Protein AF-A0A3P8GWG7-F1 (afdb_monomer)

Organism: NCBI:txid27848

InterPro domains:
  IPR002369 Integrin beta subunit, VWA domain [PF00362] (19-126)
  IPR002369 Integrin beta subunit, VWA domain [SM00187] (1-215)
  IPR015812 Integrin beta subunit [PR01186] (21-39)
  IPR015812 Integrin beta subunit [PR01186] (61-80)
  IPR015812 Integrin beta subunit [PR01186] (97-116)
  IPR015812 Integrin beta subunit [PTHR10082] (1-126)
  IPR036465 von Willebrand factor A-like domain superfamily [G3DSA:3.40.50.410] (18-123)
  IPR036465 von Willebrand factor A-like domain superfamily [G3DSA:3.40.50.410] (124-193)
  IPR036465 von Willebrand factor A-like domain superfamily [SSF53300] (19-183)

Structure (mmCIF, N/CA/C/O backbone):
data_AF-A0A3P8GWG7-F1
#
_entry.id   AF-A0A3P8GWG7-F1
#
loop_
_atom_site.group_PDB
_atom_site.id
_atom_site.type_symbol
_atom_site.label_atom_id
_atom_site.label_alt_id
_atom_site.label_comp_id
_atom_site.label_asym_id
_atom_site.label_entity_id
_atom_site.label_seq_id
_atom_site.pdbx_PDB_ins_code
_atom_site.Cartn_x
_atom_site.Cartn_y
_atom_site.Cartn_z
_atom_site.occupancy
_atom_site.B_iso_or_equiv
_atom_site.auth_seq_id
_atom_site.auth_comp_id
_atom_site.auth_asym_id
_atom_site.auth_atom_id
_atom_site.pdbx_PDB_model_num
ATOM 1 N N . MET A 1 1 ? -33.646 -13.981 16.644 1.00 64.62 1 MET A N 1
ATOM 2 C CA . MET A 1 1 ? -34.534 -12.896 17.124 1.00 64.62 1 MET A CA 1
ATOM 3 C C . MET A 1 1 ? -35.956 -13.198 16.682 1.00 64.62 1 MET A C 1
ATOM 5 O O . MET A 1 1 ? -36.117 -13.726 15.592 1.00 64.62 1 MET A O 1
ATOM 9 N N . LYS A 1 2 ? -36.968 -12.919 17.509 1.00 77.31 2 LYS A N 1
ATOM 10 C CA . LYS A 1 2 ? -38.378 -12.970 17.092 1.00 77.31 2 LYS A CA 1
ATOM 11 C C . LYS A 1 2 ? -38.858 -11.529 16.972 1.00 77.31 2 LYS A C 1
ATOM 13 O O . LYS A 1 2 ? -38.864 -10.827 17.977 1.00 77.31 2 LYS A O 1
ATOM 18 N N . ILE A 1 3 ? -39.190 -11.103 15.759 1.00 81.75 3 ILE A N 1
ATOM 19 C CA . ILE A 1 3 ? -39.658 -9.745 15.463 1.00 81.75 3 ILE A CA 1
ATOM 20 C C . ILE A 1 3 ? -41.147 -9.851 15.160 1.00 81.75 3 ILE A C 1
ATOM 22 O O . ILE A 1 3 ? -41.566 -10.725 14.399 1.00 81.75 3 ILE A O 1
ATOM 26 N N . ARG A 1 4 ? -41.955 -9.015 15.810 1.00 87.75 4 ARG A N 1
ATOM 27 C CA . ARG A 1 4 ? -43.385 -8.937 15.522 1.00 87.75 4 ARG A CA 1
ATOM 28 C C . ARG A 1 4 ? -43.584 -8.009 14.317 1.00 87.75 4 ARG A C 1
ATOM 30 O O . ARG A 1 4 ? -42.953 -6.956 14.291 1.00 87.75 4 ARG A O 1
ATOM 37 N N . PRO A 1 5 ? -44.420 -8.373 13.325 1.00 88.50 5 PRO A N 1
ATOM 38 C CA . PRO A 1 5 ? -44.649 -7.517 12.165 1.00 88.50 5 PRO A CA 1
ATOM 39 C C . PRO A 1 5 ? -45.050 -6.096 12.579 1.00 88.50 5 PRO A C 1
ATOM 41 O O . PRO A 1 5 ? -45.923 -5.942 13.433 1.00 88.50 5 PRO A O 1
ATOM 44 N N . ASN A 1 6 ? -44.417 -5.096 11.960 1.00 85.81 6 ASN A N 1
ATOM 45 C CA . ASN A 1 6 ? -44.576 -3.654 12.210 1.00 85.81 6 ASN A CA 1
ATOM 46 C C . ASN A 1 6 ? -44.126 -3.130 13.588 1.00 85.81 6 ASN A C 1
ATOM 48 O O . ASN A 1 6 ? -44.200 -1.924 13.808 1.00 85.81 6 ASN A O 1
ATOM 52 N N . ASP A 1 7 ? -43.632 -3.981 14.493 1.00 88.25 7 ASP A N 1
ATOM 53 C CA . ASP A 1 7 ? -43.045 -3.529 15.759 1.00 88.25 7 ASP A CA 1
ATOM 54 C C . ASP A 1 7 ? -41.515 -3.386 15.590 1.00 88.25 7 ASP A C 1
ATOM 56 O O . ASP A 1 7 ? -40.839 -4.384 15.308 1.00 88.25 7 ASP A O 1
ATOM 60 N N . PRO A 1 8 ? -40.937 -2.178 15.763 1.00 86.50 8 PRO A N 1
ATOM 61 C CA . PRO A 1 8 ? -39.503 -1.973 15.598 1.00 86.50 8 PRO A CA 1
ATOM 62 C C . PRO A 1 8 ? -38.719 -2.637 16.735 1.00 86.50 8 PRO A C 1
ATOM 64 O O . PRO A 1 8 ? -39.065 -2.520 17.912 1.00 86.50 8 PRO A O 1
ATOM 67 N N . LEU A 1 9 ? -37.617 -3.302 16.385 1.00 86.06 9 LEU A N 1
ATOM 68 C CA . LEU A 1 9 ? -36.678 -3.873 17.346 1.00 86.06 9 LEU A CA 1
ATOM 69 C C . LEU A 1 9 ? -35.410 -3.023 17.399 1.00 86.06 9 LEU A C 1
ATOM 71 O O . LEU A 1 9 ? -34.643 -2.985 16.442 1.00 86.06 9 LEU A O 1
ATOM 75 N N . VAL A 1 10 ? -35.179 -2.368 18.536 1.00 86.50 10 VAL A N 1
ATOM 76 C CA . VAL A 1 10 ? -33.991 -1.535 18.751 1.00 86.50 10 VAL A CA 1
ATOM 77 C C . VAL A 1 10 ? -32.871 -2.379 19.348 1.00 86.50 10 VAL A C 1
ATOM 79 O O . VAL A 1 10 ? -33.045 -3.014 20.390 1.00 86.50 10 VAL A O 1
ATOM 82 N N . VAL A 1 11 ? -31.711 -2.370 18.692 1.00 85.25 11 VAL A N 1
ATOM 83 C CA . VAL A 1 11 ? -30.488 -3.025 19.164 1.00 85.25 11 VAL A CA 1
ATOM 84 C C . VAL A 1 11 ? -29.408 -1.968 19.324 1.00 85.25 11 VAL A C 1
ATOM 86 O O . VAL A 1 11 ? -29.073 -1.270 18.371 1.00 85.25 11 VAL A O 1
ATOM 89 N N . ASN A 1 12 ? -28.858 -1.859 20.532 1.00 86.19 12 ASN A N 1
ATOM 90 C CA . ASN A 1 12 ? -27.798 -0.904 20.828 1.00 86.19 12 ASN A CA 1
ATOM 91 C C . ASN A 1 12 ? -26.436 -1.576 20.656 1.00 86.19 12 ASN A C 1
ATOM 93 O O . ASN A 1 12 ? -26.159 -2.592 21.295 1.00 86.19 12 ASN A O 1
ATOM 97 N N . PHE A 1 13 ? -25.587 -0.978 19.827 1.00 81.62 13 PHE A N 1
ATOM 98 C CA . PHE A 1 13 ? -24.198 -1.383 19.644 1.00 81.62 13 PHE A CA 1
ATOM 99 C C . PHE A 1 13 ? -23.283 -0.327 20.254 1.00 81.62 13 PHE A C 1
ATOM 101 O O . PHE A 1 13 ? -23.479 0.868 20.039 1.00 81.62 13 PHE A O 1
ATOM 108 N N . THR A 1 14 ? -22.268 -0.772 20.989 1.00 83.31 14 THR A N 1
ATOM 109 C CA . THR A 1 14 ? -21.225 0.105 21.521 1.00 83.31 14 THR A CA 1
ATOM 110 C C . THR A 1 14 ? -19.905 -0.286 20.883 1.00 83.31 14 THR A C 1
ATOM 112 O O . THR A 1 14 ? -19.479 -1.434 20.999 1.00 83.31 14 THR A O 1
ATOM 115 N N . PHE A 1 15 ? -19.260 0.669 20.220 1.00 78.38 15 PHE A N 1
ATOM 116 C CA . PHE A 1 15 ? -17.925 0.503 19.662 1.00 78.38 15 PHE A CA 1
ATOM 117 C C . PHE A 1 15 ? -16.911 1.265 20.514 1.00 78.38 15 PHE A C 1
ATOM 119 O O . PHE A 1 15 ? -17.140 2.416 20.884 1.00 78.38 15 PHE A O 1
ATOM 126 N N . GLN A 1 16 ? -15.782 0.626 20.807 1.00 77.88 16 GLN A N 1
ATOM 127 C CA . GLN A 1 16 ? -14.657 1.252 21.486 1.00 77.88 16 GLN A CA 1
ATOM 128 C C . GLN A 1 16 ? -13.375 0.893 20.741 1.00 77.88 16 GLN A C 1
ATOM 130 O O . GLN A 1 16 ? -13.015 -0.279 20.647 1.00 77.88 16 GLN A O 1
ATOM 135 N N . SER A 1 17 ? -12.685 1.912 20.228 1.00 73.12 17 SER A N 1
ATOM 136 C CA . SER A 1 17 ? -11.378 1.728 19.598 1.00 73.12 17 SER A CA 1
ATOM 137 C C . SER A 1 17 ? -10.311 1.388 20.644 1.00 73.12 17 SER A C 1
ATOM 139 O O . SER A 1 17 ? -10.346 1.882 21.776 1.00 73.12 17 SER A O 1
ATOM 141 N N . ILE A 1 18 ? -9.359 0.540 20.256 1.00 74.50 18 ILE A N 1
ATOM 142 C CA . ILE A 1 18 ? -8.206 0.136 21.066 1.00 74.50 18 ILE A CA 1
ATOM 143 C C . ILE A 1 18 ? -6.958 0.773 20.455 1.00 74.50 18 ILE A C 1
ATOM 145 O O . ILE A 1 18 ? -6.766 0.745 19.244 1.00 74.50 18 ILE A O 1
ATOM 149 N N . SER A 1 19 ? -6.087 1.325 21.297 1.00 72.44 19 SER A N 1
ATOM 150 C CA . SER A 1 19 ? -4.947 2.133 20.853 1.00 72.44 19 SER A CA 1
ATOM 151 C C . SER A 1 19 ? -3.742 1.347 20.311 1.00 72.44 19 SER A C 1
ATOM 153 O O . SER A 1 19 ? -2.888 1.957 19.686 1.00 72.44 19 SER A O 1
ATOM 155 N N . ASP A 1 20 ? -3.623 0.039 20.572 1.00 82.12 20 ASP A N 1
ATOM 156 C CA . ASP A 1 20 ? -2.435 -0.784 20.245 1.00 82.12 20 ASP A CA 1
ATOM 157 C C . ASP A 1 20 ? -2.846 -2.056 19.484 1.00 82.12 20 ASP A C 1
ATOM 159 O O . ASP A 1 20 ? -2.761 -3.173 19.996 1.00 82.12 20 ASP A O 1
ATOM 163 N N . TYR A 1 21 ? -3.382 -1.874 18.275 1.00 83.25 21 TYR A N 1
ATOM 164 C CA . TYR A 1 21 ? -3.753 -2.981 17.392 1.00 83.25 21 TYR A CA 1
ATOM 165 C C . TYR A 1 21 ? -2.528 -3.454 16.589 1.00 83.25 21 TYR A C 1
ATOM 167 O O . TYR A 1 21 ? -1.755 -2.607 16.134 1.00 83.25 21 TYR A O 1
ATOM 175 N N . PRO A 1 22 ? -2.300 -4.769 16.400 1.00 89.62 22 PRO A N 1
ATOM 176 C CA . PRO A 1 22 ? -1.222 -5.250 15.537 1.00 89.62 22 PRO A CA 1
ATOM 177 C C . PRO A 1 22 ? -1.450 -4.806 14.089 1.00 89.62 22 PRO A C 1
ATOM 179 O O . PRO A 1 22 ? -2.576 -4.862 13.598 1.00 89.62 22 PRO A O 1
ATOM 182 N N . VAL A 1 23 ? -0.388 -4.380 13.408 1.00 90.25 23 VAL A N 1
ATOM 183 C CA . VAL A 1 23 ? -0.464 -3.897 12.025 1.00 90.25 23 VAL A CA 1
ATOM 184 C C . VAL A 1 23 ? 0.396 -4.763 11.118 1.00 90.25 23 VAL A C 1
ATOM 186 O O . VAL A 1 23 ? 1.607 -4.880 11.312 1.00 90.25 23 VAL A O 1
ATOM 189 N N . ASP A 1 24 ? -0.240 -5.292 10.079 1.00 92.00 24 ASP A N 1
ATOM 190 C CA . ASP A 1 24 ? 0.415 -5.971 8.971 1.00 92.00 24 ASP A CA 1
ATOM 191 C C . ASP A 1 24 ? 0.416 -5.020 7.765 1.00 92.00 24 ASP A C 1
ATOM 193 O O . ASP A 1 24 ? -0.632 -4.718 7.194 1.00 92.00 24 ASP A O 1
ATOM 197 N N . LEU A 1 25 ? 1.589 -4.510 7.382 1.00 92.25 25 LEU A N 1
ATOM 198 C CA . LEU A 1 25 ? 1.756 -3.635 6.221 1.00 92.25 25 LEU A CA 1
ATOM 199 C C . LEU A 1 25 ? 2.253 -4.434 5.020 1.00 92.25 25 LEU A C 1
ATOM 201 O O . LEU A 1 25 ? 3.395 -4.889 4.990 1.00 92.25 25 LEU A O 1
ATOM 205 N N . TYR A 1 26 ? 1.423 -4.562 3.990 1.00 92.69 26 TYR A N 1
ATOM 206 C CA . TYR A 1 26 ? 1.823 -5.195 2.738 1.00 92.69 26 TYR A CA 1
ATOM 207 C C . TYR A 1 26 ? 2.036 -4.145 1.644 1.00 92.69 26 TYR A C 1
ATOM 209 O O . TYR A 1 26 ? 1.085 -3.522 1.176 1.00 92.69 26 TYR A O 1
ATOM 217 N N . PHE A 1 27 ? 3.284 -3.956 1.223 1.00 91.62 27 PHE A N 1
ATOM 218 C CA . PHE A 1 27 ? 3.642 -3.047 0.138 1.00 91.62 27 PHE A CA 1
ATOM 219 C C . PHE A 1 27 ? 3.392 -3.733 -1.199 1.00 91.62 27 PHE A C 1
ATOM 221 O O . PHE A 1 27 ? 4.019 -4.745 -1.504 1.00 91.62 27 PHE A O 1
ATOM 228 N N . LEU A 1 28 ? 2.476 -3.185 -1.992 1.00 91.00 28 LEU A N 1
ATOM 229 C CA . LEU A 1 28 ? 2.216 -3.627 -3.355 1.00 91.00 28 LEU A CA 1
ATOM 230 C C . LEU A 1 28 ? 2.626 -2.519 -4.321 1.00 91.00 28 LEU A C 1
ATOM 232 O O . LEU A 1 28 ? 1.925 -1.515 -4.433 1.00 91.00 28 LEU A O 1
ATOM 236 N N . THR A 1 29 ? 3.753 -2.705 -5.001 1.00 88.25 29 THR A N 1
ATOM 237 C CA . THR A 1 29 ? 4.386 -1.637 -5.787 1.00 88.25 29 THR A CA 1
ATOM 238 C C . THR A 1 29 ? 4.422 -1.981 -7.272 1.00 88.25 29 THR A C 1
ATOM 240 O O . THR A 1 29 ? 4.596 -3.141 -7.652 1.00 88.25 29 THR A O 1
ATOM 243 N N . ASP A 1 30 ? 4.268 -0.966 -8.116 1.00 87.25 30 ASP A N 1
ATOM 244 C CA . ASP A 1 30 ? 4.531 -1.083 -9.547 1.00 87.25 30 ASP A CA 1
ATOM 245 C C . ASP A 1 30 ? 6.051 -1.233 -9.774 1.00 87.25 30 ASP A C 1
ATOM 247 O O . ASP A 1 30 ? 6.838 -0.441 -9.261 1.0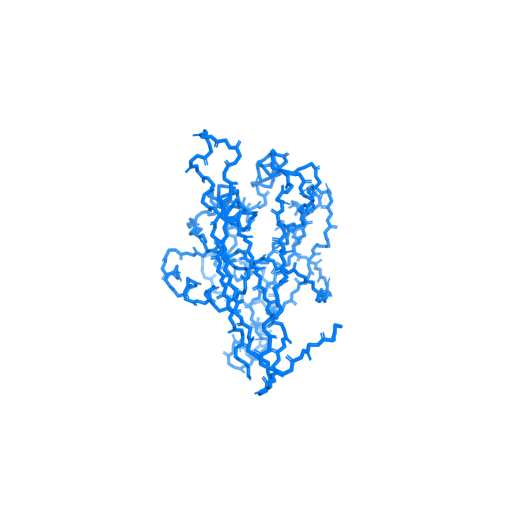0 87.25 30 ASP A O 1
ATOM 251 N N . LEU A 1 31 ? 6.475 -2.273 -10.497 1.00 86.31 31 LEU A N 1
ATOM 252 C CA . LEU A 1 31 ? 7.875 -2.520 -10.879 1.00 86.31 31 LEU A CA 1
ATOM 253 C C . LEU A 1 31 ? 8.169 -2.149 -12.340 1.00 86.31 31 LEU A C 1
ATOM 255 O O . LEU A 1 31 ? 9.116 -2.659 -12.945 1.00 86.31 31 LEU A O 1
ATOM 259 N N . SER A 1 32 ? 7.364 -1.267 -12.926 1.00 83.69 32 SER A N 1
ATOM 260 C CA . SER A 1 32 ? 7.664 -0.632 -14.202 1.00 83.69 32 SER A CA 1
ATOM 261 C C . SER A 1 32 ? 8.960 0.188 -14.135 1.00 83.69 32 SER A C 1
ATOM 263 O O . SER A 1 32 ? 9.439 0.587 -13.072 1.00 83.69 32 SER A O 1
ATOM 265 N N . TYR A 1 33 ? 9.546 0.464 -15.304 1.00 82.44 33 TYR A N 1
ATOM 266 C CA . TYR A 1 33 ? 10.815 1.193 -15.420 1.00 82.44 33 TYR A CA 1
ATOM 267 C C . TYR A 1 33 ? 10.819 2.531 -14.653 1.00 82.44 33 TYR A C 1
ATOM 269 O O . TYR A 1 33 ? 11.832 2.912 -14.063 1.00 82.44 33 TYR A O 1
ATOM 277 N N . THR A 1 34 ? 9.685 3.237 -14.638 1.00 83.75 34 THR A N 1
ATOM 278 C CA . THR A 1 34 ? 9.551 4.559 -14.012 1.00 83.75 34 THR A CA 1
ATOM 279 C C . THR A 1 34 ? 9.535 4.534 -12.488 1.00 83.75 34 THR A C 1
ATOM 281 O O . THR A 1 34 ? 9.674 5.594 -11.910 1.00 83.75 34 THR A O 1
ATOM 284 N N . MET A 1 35 ? 9.379 3.367 -11.858 1.00 83.19 35 MET A N 1
ATOM 285 C CA . MET A 1 35 ? 9.308 3.211 -10.396 1.00 83.19 35 MET A CA 1
ATOM 286 C C . MET A 1 35 ? 10.641 2.779 -9.765 1.00 83.19 35 MET A C 1
ATOM 288 O O . MET A 1 35 ? 10.710 2.458 -8.577 1.00 83.19 35 MET A O 1
ATOM 292 N N . SER A 1 36 ? 11.704 2.686 -10.568 1.00 81.62 36 SER A N 1
ATOM 293 C CA . SER A 1 36 ? 12.990 2.132 -10.130 1.00 81.62 36 SER A CA 1
ATOM 294 C C . SER A 1 36 ? 13.663 2.945 -9.014 1.00 81.62 36 SER A C 1
ATOM 296 O O . SER A 1 36 ? 14.176 2.367 -8.057 1.00 81.62 36 SER A O 1
ATOM 298 N N . ASP A 1 37 ? 13.631 4.270 -9.111 1.00 83.00 37 ASP A N 1
ATOM 299 C CA . ASP A 1 37 ? 14.152 5.219 -8.123 1.00 83.00 37 ASP A CA 1
ATOM 300 C C . ASP A 1 37 ? 13.268 5.317 -6.872 1.00 83.00 37 ASP A C 1
ATOM 302 O O . ASP A 1 37 ? 13.773 5.401 -5.746 1.00 83.00 37 ASP A O 1
ATOM 306 N N . ASP A 1 38 ? 11.950 5.230 -7.043 1.00 84.62 38 ASP A N 1
ATOM 307 C CA . ASP A 1 38 ? 11.004 5.141 -5.931 1.00 84.62 38 ASP A CA 1
ATOM 308 C C . ASP A 1 38 ? 11.249 3.889 -5.076 1.00 84.62 38 ASP A C 1
ATOM 310 O O . ASP A 1 38 ? 11.292 3.973 -3.845 1.00 84.62 38 ASP A O 1
ATOM 314 N N . LEU A 1 39 ? 11.474 2.726 -5.702 1.00 84.12 39 LEU A N 1
ATOM 315 C CA . LEU A 1 39 ? 11.748 1.480 -4.978 1.00 84.12 39 LEU A CA 1
ATOM 316 C C . LEU A 1 39 ? 13.068 1.543 -4.200 1.00 84.12 39 LEU A C 1
ATOM 318 O O . LEU A 1 39 ? 13.133 1.086 -3.055 1.00 84.12 39 LEU A O 1
ATOM 322 N N . GLU A 1 40 ? 14.107 2.137 -4.794 1.00 85.31 40 GLU A N 1
ATOM 323 C CA . GLU A 1 40 ? 15.377 2.390 -4.110 1.00 85.31 40 GLU A CA 1
ATOM 324 C C . GLU A 1 40 ? 15.159 3.269 -2.870 1.00 85.31 40 GLU A C 1
ATOM 326 O O . GLU A 1 40 ? 15.671 2.967 -1.785 1.00 85.31 40 GLU A O 1
ATOM 331 N N . THR A 1 41 ? 14.328 4.305 -2.997 1.00 87.25 41 THR A N 1
ATOM 332 C CA . THR A 1 41 ? 13.988 5.189 -1.882 1.00 87.25 41 THR A CA 1
ATOM 333 C C . THR A 1 41 ? 13.218 4.456 -0.783 1.00 87.25 41 THR A C 1
ATOM 335 O O . THR A 1 41 ? 13.596 4.558 0.384 1.00 87.25 41 THR A O 1
ATOM 338 N N . VAL A 1 42 ? 12.205 3.651 -1.121 1.00 86.44 42 VAL A N 1
ATOM 339 C CA . VAL A 1 42 ? 11.447 2.843 -0.143 1.00 86.44 42 VAL A CA 1
ATOM 340 C C . VAL A 1 42 ? 12.357 1.860 0.599 1.00 86.44 42 VAL A C 1
ATOM 342 O O . VAL A 1 42 ? 12.280 1.746 1.825 1.00 86.44 42 VAL A O 1
ATOM 345 N N . SER A 1 43 ? 13.269 1.192 -0.112 1.00 88.44 43 SER A N 1
ATOM 346 C CA . SER A 1 43 ? 14.295 0.347 0.507 1.00 88.44 43 SER A CA 1
ATOM 347 C C . SER A 1 43 ? 15.130 1.154 1.511 1.00 88.44 43 SER A C 1
ATOM 349 O O . SER A 1 43 ? 15.272 0.766 2.672 1.00 88.44 43 SER A O 1
ATOM 351 N N . ASN A 1 44 ? 15.640 2.317 1.106 1.00 89.50 44 ASN A N 1
ATOM 352 C CA . ASN A 1 44 ? 16.500 3.140 1.958 1.00 89.50 44 ASN A CA 1
ATOM 353 C C . ASN A 1 44 ? 15.759 3.717 3.179 1.00 89.50 44 ASN A C 1
ATOM 355 O O . ASN A 1 44 ? 16.347 3.825 4.253 1.00 89.50 44 ASN A O 1
ATOM 359 N N . MET A 1 45 ? 14.463 4.011 3.048 1.00 89.75 45 MET A N 1
ATOM 360 C CA . MET A 1 45 ? 13.609 4.549 4.114 1.00 89.75 45 MET A CA 1
ATOM 361 C C . MET A 1 45 ? 12.980 3.483 5.020 1.00 89.75 45 MET A C 1
ATOM 363 O O . MET A 1 45 ? 12.241 3.826 5.943 1.00 89.75 45 MET A O 1
ATOM 367 N N . THR A 1 46 ? 13.263 2.194 4.804 1.00 91.56 46 THR A N 1
ATOM 368 C CA . THR A 1 46 ? 12.650 1.098 5.580 1.00 91.56 46 THR A CA 1
ATOM 369 C C . THR A 1 46 ? 12.815 1.298 7.091 1.00 91.56 46 THR A C 1
ATOM 371 O O . THR A 1 46 ? 11.862 1.108 7.845 1.00 91.56 46 THR A O 1
ATOM 374 N N . ASN A 1 47 ? 13.989 1.748 7.544 1.00 92.69 47 ASN A N 1
ATOM 375 C CA . ASN A 1 47 ? 14.238 1.997 8.966 1.00 92.69 47 ASN A CA 1
ATOM 376 C C . ASN A 1 47 ? 13.339 3.104 9.532 1.00 92.69 47 ASN A C 1
ATOM 378 O O . ASN A 1 47 ? 12.783 2.941 10.617 1.00 92.69 47 ASN A O 1
ATOM 382 N N . ASP A 1 48 ? 13.150 4.193 8.789 1.00 92.31 48 ASP A N 1
ATOM 383 C CA . ASP A 1 48 ? 12.313 5.315 9.217 1.00 92.31 48 ASP A CA 1
ATOM 384 C C . ASP A 1 48 ? 10.836 4.908 9.269 1.00 92.31 48 ASP A C 1
ATOM 386 O O . ASP A 1 48 ? 10.151 5.199 10.249 1.00 92.31 48 ASP A O 1
ATOM 390 N N . ILE A 1 49 ? 10.367 4.139 8.276 1.00 91.56 49 ILE A N 1
ATOM 391 C CA . ILE A 1 49 ? 9.012 3.563 8.262 1.00 91.56 49 ILE A CA 1
ATOM 392 C C . ILE A 1 49 ? 8.788 2.721 9.521 1.00 91.56 49 ILE A C 1
ATOM 394 O O . ILE A 1 49 ? 7.791 2.901 10.223 1.00 91.56 49 ILE A O 1
ATOM 398 N N . VAL A 1 50 ? 9.725 1.827 9.840 1.00 93.00 50 VAL A N 1
ATOM 399 C CA . VAL A 1 50 ? 9.634 0.950 11.014 1.00 93.00 50 VAL A CA 1
ATOM 400 C C . VAL A 1 50 ? 9.621 1.757 12.308 1.00 93.00 50 VAL A C 1
ATOM 402 O O . VAL A 1 50 ? 8.800 1.481 13.182 1.00 93.00 50 VAL A O 1
ATOM 405 N N . LEU A 1 51 ? 10.496 2.755 12.449 1.00 92.44 51 LEU A N 1
ATOM 406 C CA . LEU A 1 51 ? 10.564 3.598 13.646 1.00 92.44 51 LEU A CA 1
ATOM 407 C C . LEU A 1 51 ? 9.273 4.397 13.849 1.00 92.44 51 LEU A C 1
ATOM 409 O O . LEU A 1 51 ? 8.739 4.430 14.959 1.00 92.44 51 LEU A O 1
ATOM 413 N N . THR A 1 52 ? 8.733 4.996 12.788 1.00 91.25 52 THR A N 1
ATOM 414 C CA . THR A 1 52 ? 7.476 5.746 12.861 1.00 91.25 52 THR A CA 1
ATOM 415 C C . THR A 1 52 ? 6.292 4.835 13.163 1.00 91.25 52 THR A C 1
ATOM 417 O O . THR A 1 52 ? 5.487 5.160 14.034 1.00 91.25 52 THR A O 1
ATOM 420 N N . MET A 1 53 ? 6.193 3.676 12.512 1.00 89.75 53 MET A N 1
ATOM 421 C CA . MET A 1 53 ? 5.075 2.753 12.720 1.00 89.75 53 MET A CA 1
ATOM 422 C C . MET A 1 53 ? 5.141 2.033 14.072 1.00 89.75 53 MET A C 1
ATOM 424 O O . MET A 1 53 ? 4.100 1.748 14.660 1.00 89.75 53 MET A O 1
ATOM 428 N N . ARG A 1 54 ? 6.336 1.809 14.633 1.00 90.19 54 ARG A N 1
ATOM 429 C CA . ARG A 1 54 ? 6.488 1.271 15.997 1.00 90.19 54 ARG A CA 1
ATOM 430 C C . ARG A 1 54 ? 6.022 2.229 17.093 1.00 90.19 54 ARG A C 1
ATOM 432 O O . ARG A 1 54 ? 5.664 1.772 18.175 1.00 90.19 54 ARG A O 1
ATOM 439 N N . ASN A 1 55 ? 5.973 3.535 16.823 1.00 88.12 55 ASN A N 1
ATOM 440 C CA . ASN A 1 55 ? 5.333 4.491 17.732 1.00 88.12 55 ASN A CA 1
ATOM 441 C C . ASN A 1 55 ? 3.800 4.374 17.722 1.00 88.12 55 ASN A C 1
ATOM 443 O O . ASN A 1 55 ? 3.148 4.888 18.628 1.00 88.12 55 ASN A O 1
ATOM 447 N N . VAL A 1 56 ? 3.232 3.716 16.707 1.00 85.19 56 VAL A N 1
ATOM 448 C CA . VAL A 1 56 ? 1.788 3.522 16.539 1.00 85.19 56 VAL A CA 1
ATOM 449 C C . VAL A 1 56 ? 1.345 2.153 17.058 1.00 85.19 56 VAL A C 1
ATOM 451 O O . VAL A 1 56 ? 0.330 2.064 17.739 1.00 85.19 56 VAL A O 1
ATOM 454 N N . THR A 1 57 ? 2.102 1.092 16.768 1.00 88.12 57 THR A N 1
ATOM 455 C CA . THR A 1 57 ? 1.804 -0.274 17.222 1.00 88.12 57 THR A CA 1
ATOM 456 C C . THR A 1 57 ? 3.055 -0.998 17.695 1.00 88.12 57 THR A C 1
ATOM 458 O O . THR A 1 57 ? 4.130 -0.880 17.104 1.00 88.12 57 THR A O 1
ATOM 461 N N . LYS A 1 58 ? 2.924 -1.818 18.741 1.00 89.25 58 LYS A N 1
ATOM 462 C CA . LYS A 1 58 ? 4.038 -2.657 19.206 1.00 89.25 58 LYS A CA 1
ATOM 463 C C . LYS A 1 58 ? 4.315 -3.848 18.293 1.00 89.25 58 LYS A C 1
ATOM 465 O O . LYS A 1 58 ? 5.429 -4.370 18.303 1.00 89.25 58 LYS A O 1
ATOM 470 N N . LYS A 1 59 ? 3.316 -4.3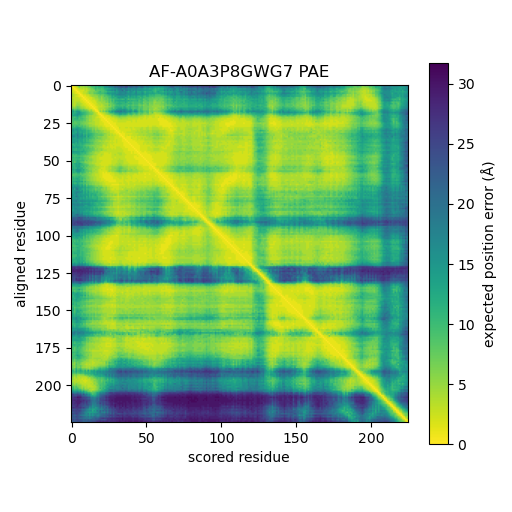04 17.532 1.00 91.88 59 LYS A N 1
ATOM 471 C CA . LYS A 1 59 ? 3.412 -5.495 16.682 1.00 91.88 59 LYS A CA 1
ATOM 472 C C . LYS A 1 59 ? 3.220 -5.096 15.225 1.00 91.88 59 LYS A C 1
ATOM 474 O O . LYS A 1 59 ? 2.094 -4.995 14.749 1.00 91.88 59 LYS A O 1
ATOM 479 N N . LEU A 1 60 ? 4.347 -4.884 14.551 1.00 93.62 60 LEU A N 1
ATOM 480 C CA . LEU A 1 60 ? 4.424 -4.534 13.139 1.00 93.62 60 LEU A CA 1
ATOM 481 C C . LEU A 1 60 ? 5.009 -5.703 12.343 1.00 93.62 60 LEU A C 1
ATOM 483 O O . LEU A 1 60 ? 6.101 -6.169 12.672 1.00 93.62 60 LEU A O 1
ATOM 487 N N . GLN A 1 61 ? 4.319 -6.121 11.286 1.00 94.81 61 GLN A N 1
ATOM 488 C CA . GLN A 1 61 ? 4.866 -6.999 10.252 1.00 94.81 61 GLN A CA 1
ATOM 489 C C . GLN A 1 61 ? 4.832 -6.291 8.902 1.00 94.81 61 GLN A C 1
ATOM 491 O O . GLN A 1 61 ? 3.924 -5.507 8.627 1.00 94.81 61 GLN A O 1
ATOM 496 N N . MET A 1 62 ? 5.821 -6.561 8.055 1.00 93.69 62 MET A N 1
ATOM 497 C CA . MET A 1 62 ? 5.905 -6.008 6.708 1.00 93.69 62 MET A CA 1
ATOM 498 C C . MET A 1 62 ? 6.023 -7.122 5.674 1.00 93.69 62 MET A C 1
ATOM 500 O O . MET A 1 62 ? 6.724 -8.109 5.879 1.00 93.69 62 MET A O 1
ATOM 504 N N . GLY A 1 63 ? 5.327 -6.958 4.556 1.00 91.94 63 GLY A N 1
ATOM 505 C CA . GLY A 1 63 ? 5.382 -7.843 3.399 1.00 91.94 63 GLY A CA 1
ATOM 506 C C . GLY A 1 63 ? 5.493 -7.028 2.120 1.00 91.94 63 GLY A C 1
ATOM 507 O O . GLY A 1 63 ? 5.223 -5.827 2.115 1.00 91.94 63 GLY A O 1
ATOM 508 N N . PHE A 1 64 ? 5.907 -7.672 1.036 1.00 90.62 64 PHE A N 1
ATOM 509 C CA . PHE A 1 64 ? 6.168 -6.996 -0.229 1.00 90.62 64 PHE A CA 1
ATOM 510 C C . PHE A 1 64 ? 5.638 -7.807 -1.408 1.00 90.62 64 PHE A C 1
ATOM 512 O O . PHE A 1 64 ? 5.738 -9.033 -1.450 1.00 90.62 64 PHE A O 1
ATOM 519 N N . GLY A 1 65 ? 5.089 -7.123 -2.395 1.00 89.19 65 GLY A N 1
ATOM 520 C CA . GLY A 1 65 ? 4.659 -7.677 -3.660 1.00 89.19 65 GLY A CA 1
ATOM 521 C C . GLY A 1 65 ? 4.796 -6.645 -4.756 1.00 89.19 65 GLY A C 1
ATOM 522 O O . GLY A 1 65 ? 4.880 -5.445 -4.509 1.00 89.19 65 GLY A O 1
ATOM 523 N N . ALA A 1 66 ? 4.784 -7.141 -5.979 1.00 87.31 66 ALA A N 1
ATOM 524 C CA . ALA A 1 66 ? 4.941 -6.324 -7.157 1.00 87.31 66 ALA A CA 1
ATOM 525 C C . ALA A 1 66 ? 3.903 -6.650 -8.216 1.00 87.31 66 ALA A C 1
ATOM 527 O O . ALA A 1 66 ? 3.403 -7.776 -8.289 1.00 87.31 66 ALA A O 1
ATOM 528 N N . PHE A 1 67 ? 3.664 -5.688 -9.093 1.00 88.06 67 PHE A N 1
ATOM 529 C CA . PHE A 1 67 ? 2.944 -5.873 -10.345 1.00 88.06 67 PHE A CA 1
ATOM 530 C C . PHE A 1 67 ? 3.613 -5.059 -11.457 1.00 88.06 67 PHE A C 1
ATOM 532 O O . PHE A 1 67 ? 4.371 -4.136 -11.173 1.00 88.06 67 PHE A O 1
ATOM 539 N N . VAL A 1 68 ? 3.355 -5.428 -12.711 1.00 86.50 68 VAL A N 1
ATOM 540 C CA . VAL A 1 68 ? 3.694 -4.610 -13.885 1.00 86.50 68 VAL A CA 1
ATOM 541 C C . VAL A 1 68 ? 2.443 -4.496 -14.751 1.00 86.50 68 VAL A C 1
ATOM 543 O O . VAL A 1 68 ? 1.704 -3.526 -14.641 1.00 86.50 68 VAL A O 1
ATOM 546 N N . ASP A 1 69 ? 2.151 -5.523 -15.552 1.00 86.38 69 ASP A N 1
ATOM 547 C CA . ASP A 1 69 ? 0.926 -5.609 -16.351 1.00 86.38 69 ASP A CA 1
ATOM 548 C C . ASP A 1 69 ? 0.685 -7.058 -16.813 1.00 86.38 69 ASP A C 1
ATOM 550 O O . ASP A 1 69 ? 1.522 -7.953 -16.649 1.00 86.38 69 ASP A O 1
ATOM 554 N N . LYS A 1 70 ? -0.478 -7.320 -17.408 1.00 87.88 70 LYS A N 1
ATOM 555 C CA . LYS A 1 70 ? -0.823 -8.618 -17.986 1.00 87.88 70 LYS A CA 1
ATOM 556 C C . LYS A 1 70 ? 0.184 -8.975 -19.091 1.00 87.88 70 LYS A C 1
ATOM 558 O O . LYS A 1 70 ? 0.350 -8.195 -20.026 1.00 87.88 70 LYS A O 1
ATOM 563 N N . PRO A 1 71 ? 0.792 -10.178 -19.078 1.00 86.31 71 PRO A N 1
ATOM 564 C CA . PRO A 1 71 ? 1.772 -10.595 -20.085 1.00 86.31 71 PRO A CA 1
ATOM 565 C C . PRO A 1 71 ? 1.099 -11.051 -21.393 1.00 86.31 71 PRO A C 1
ATOM 567 O O . PRO A 1 71 ? 1.421 -12.097 -21.951 1.00 86.31 71 PRO A O 1
ATOM 570 N N . VAL A 1 72 ? 0.110 -10.293 -21.866 1.00 88.31 72 VAL A N 1
ATOM 571 C CA . VAL A 1 72 ? -0.628 -10.552 -23.103 1.00 88.31 72 VAL A CA 1
ATOM 572 C C . VAL A 1 72 ? -0.769 -9.266 -23.906 1.00 88.31 72 VAL A C 1
ATOM 574 O O . VAL A 1 72 ? -0.840 -8.166 -23.360 1.00 88.31 72 VAL A O 1
ATOM 577 N N . PHE A 1 73 ? -0.843 -9.401 -25.223 1.00 89.06 73 PHE A N 1
ATOM 578 C CA . PHE A 1 73 ? -1.168 -8.280 -26.098 1.00 89.06 73 PHE A CA 1
ATOM 579 C C . PHE A 1 73 ? -2.593 -7.763 -25.792 1.00 89.06 73 PHE A C 1
ATOM 581 O O . PHE A 1 73 ? -3.478 -8.592 -25.560 1.00 89.06 73 PHE A O 1
ATOM 588 N N . PRO A 1 74 ? -2.864 -6.442 -25.793 1.00 92.56 74 PRO A N 1
ATOM 589 C CA . PRO A 1 74 ? -2.005 -5.317 -26.194 1.00 92.56 74 PRO A CA 1
ATOM 590 C C . PRO A 1 74 ? -1.193 -4.661 -25.063 1.00 92.56 74 PRO A C 1
ATOM 592 O O . PRO A 1 74 ? -0.575 -3.628 -25.298 1.00 92.56 74 PRO A O 1
ATOM 595 N N . PHE A 1 75 ? -1.189 -5.228 -23.856 1.00 88.25 75 PHE A N 1
ATOM 596 C CA . PHE A 1 75 ? -0.502 -4.649 -22.693 1.00 88.25 75 PHE A CA 1
ATOM 597 C C . PHE A 1 75 ? 1.024 -4.778 -22.784 1.00 88.25 75 PHE A C 1
ATOM 599 O O . PHE A 1 75 ? 1.760 -3.934 -22.286 1.00 88.25 75 PHE A O 1
ATOM 606 N N . VAL A 1 76 ? 1.507 -5.816 -23.475 1.00 86.88 76 VAL A N 1
ATOM 607 C CA . VAL A 1 76 ? 2.935 -6.053 -23.722 1.00 86.88 76 VAL A CA 1
ATOM 608 C C . VAL A 1 76 ? 3.206 -6.361 -25.190 1.00 86.88 76 VAL A C 1
ATOM 610 O O . VAL A 1 76 ? 2.348 -6.888 -25.905 1.00 86.88 76 VAL A O 1
ATOM 613 N N . VAL A 1 77 ? 4.428 -6.072 -25.639 1.00 87.06 77 VAL A N 1
ATOM 614 C CA . VAL A 1 77 ? 4.886 -6.399 -26.994 1.00 87.06 77 VAL A CA 1
ATOM 615 C C . VAL A 1 77 ? 5.286 -7.883 -27.046 1.00 87.06 77 VAL A C 1
ATOM 617 O O . VAL A 1 77 ? 6.213 -8.283 -26.342 1.00 87.06 77 VAL A O 1
ATOM 620 N N . PRO A 1 78 ? 4.645 -8.729 -27.877 1.00 88.38 78 PRO A N 1
ATOM 621 C CA . PRO A 1 78 ? 4.875 -10.175 -27.880 1.00 88.38 78 PRO A CA 1
ATOM 622 C C . PRO A 1 78 ? 6.118 -10.579 -28.699 1.00 88.38 78 PRO A C 1
ATOM 624 O O . PRO A 1 78 ? 6.092 -11.570 -29.427 1.00 88.38 78 PRO A O 1
ATOM 627 N N . THR A 1 79 ? 7.208 -9.807 -28.634 1.00 90.19 79 THR A N 1
ATOM 628 C CA . THR A 1 79 ? 8.473 -10.149 -29.305 1.00 90.19 79 THR A CA 1
ATOM 629 C C . THR A 1 79 ? 9.422 -10.857 -28.336 1.00 90.19 79 THR A C 1
ATOM 631 O O . THR A 1 79 ? 9.498 -10.472 -27.167 1.00 90.19 79 THR A O 1
ATOM 634 N N . PRO A 1 80 ? 10.199 -11.863 -28.785 1.00 89.81 80 PRO A N 1
ATOM 635 C CA . PRO A 1 80 ? 11.130 -12.575 -27.909 1.00 89.81 80 PRO A CA 1
ATOM 636 C C . PRO A 1 80 ? 12.145 -11.660 -27.214 1.00 89.81 80 PRO A C 1
ATOM 638 O O . PRO A 1 80 ? 12.490 -11.905 -26.064 1.00 89.81 80 PRO A O 1
ATOM 641 N N . GLN A 1 81 ? 12.601 -10.594 -27.883 1.00 88.38 81 GLN A N 1
ATOM 642 C CA . GLN A 1 81 ? 13.539 -9.629 -27.306 1.00 88.38 81 GLN A CA 1
ATOM 643 C C . GLN A 1 81 ? 12.902 -8.838 -26.159 1.00 88.38 81 GLN A C 1
ATOM 645 O O . GLN A 1 81 ? 13.501 -8.717 -25.094 1.00 88.38 81 GLN A O 1
ATOM 650 N N . TYR A 1 82 ? 11.675 -8.345 -26.354 1.00 86.25 82 TYR A N 1
ATOM 651 C CA . TYR A 1 82 ? 10.953 -7.596 -25.327 1.00 86.25 82 TYR A CA 1
ATOM 652 C C . TYR A 1 82 ? 10.585 -8.485 -24.136 1.00 86.25 82 TYR A C 1
ATOM 654 O O . TYR A 1 82 ? 10.733 -8.081 -22.989 1.00 86.25 82 TYR A O 1
ATOM 662 N N . LEU A 1 83 ? 10.167 -9.728 -24.398 1.00 86.25 83 LEU A N 1
ATOM 663 C CA . LEU A 1 83 ? 9.865 -10.695 -23.343 1.00 86.25 83 LEU A CA 1
ATOM 664 C C . LEU A 1 83 ? 11.106 -11.115 -22.545 1.00 86.25 83 LEU A C 1
ATOM 666 O O . LEU A 1 83 ? 10.954 -11.534 -21.406 1.00 86.25 83 LEU A O 1
ATOM 670 N N . GLN A 1 84 ? 12.313 -11.020 -23.111 1.00 88.06 84 GLN A N 1
ATOM 671 C CA . GLN A 1 84 ? 13.558 -11.265 -22.373 1.00 88.06 84 GLN A CA 1
ATOM 672 C C . GLN A 1 84 ? 13.997 -10.064 -21.538 1.00 88.06 84 GLN A C 1
ATOM 674 O O . GLN A 1 84 ? 14.507 -10.252 -20.438 1.00 88.06 84 GLN A O 1
ATOM 679 N N . ASN A 1 85 ? 13.843 -8.850 -22.064 1.00 87.12 85 ASN A N 1
ATOM 680 C CA . ASN A 1 85 ? 14.123 -7.628 -21.327 1.00 87.12 85 ASN A CA 1
ATOM 681 C C . ASN A 1 85 ? 13.240 -6.482 -21.861 1.00 87.12 85 ASN A C 1
ATOM 683 O O . ASN A 1 85 ? 13.546 -5.913 -22.916 1.00 87.12 85 ASN A O 1
ATOM 687 N N . PRO A 1 86 ? 12.170 -6.099 -21.141 1.00 86.44 86 PRO A N 1
ATOM 688 C CA . PRO A 1 86 ? 11.263 -5.043 -21.587 1.00 86.44 86 PRO A CA 1
ATOM 689 C C . PRO A 1 86 ? 11.889 -3.642 -21.518 1.00 86.44 86 PRO A C 1
ATOM 691 O O . PRO A 1 86 ? 11.348 -2.703 -22.094 1.00 86.44 86 PRO A O 1
ATOM 694 N N . CYS A 1 87 ? 13.038 -3.495 -20.852 1.00 85.88 87 CYS A N 1
ATOM 695 C CA . CYS A 1 87 ? 13.747 -2.226 -20.696 1.00 85.88 87 CYS A CA 1
ATOM 696 C C . CYS A 1 87 ? 14.811 -1.978 -21.778 1.00 85.88 87 CYS A C 1
ATOM 698 O O . CYS A 1 87 ? 15.543 -0.990 -21.713 1.00 85.88 87 CYS A O 1
ATOM 700 N N . LEU A 1 88 ? 14.900 -2.839 -22.800 1.00 84.06 88 LEU A N 1
ATOM 701 C CA . LEU A 1 88 ? 15.785 -2.609 -23.944 1.00 84.06 88 LEU A CA 1
ATOM 702 C C . LEU A 1 88 ? 15.410 -1.306 -24.662 1.00 84.06 88 LEU A C 1
ATOM 704 O O . LEU A 1 88 ? 14.279 -1.142 -25.113 1.00 84.06 88 LEU A O 1
ATOM 708 N N . ASN A 1 89 ? 16.384 -0.404 -24.815 1.00 77.62 89 ASN A N 1
ATOM 709 C CA . ASN A 1 89 ? 16.224 0.920 -25.435 1.00 77.62 89 ASN A CA 1
ATOM 710 C C . ASN A 1 89 ? 15.204 1.841 -24.735 1.00 77.62 89 ASN A C 1
ATOM 712 O O . ASN A 1 89 ? 14.708 2.789 -25.347 1.00 77.62 89 ASN A O 1
ATOM 716 N N . VAL A 1 90 ? 14.886 1.581 -23.463 1.00 77.12 90 VAL A N 1
ATOM 717 C CA . VAL A 1 90 ? 14.029 2.449 -22.649 1.00 77.12 90 VAL A CA 1
ATOM 718 C C . VAL A 1 90 ? 14.914 3.359 -21.798 1.00 77.12 90 VAL A C 1
ATOM 720 O O . VAL A 1 90 ? 15.660 2.895 -20.941 1.00 77.12 90 VAL A O 1
ATOM 723 N N . GLY A 1 91 ? 14.830 4.671 -22.030 1.00 73.81 91 GLY A N 1
ATOM 724 C CA . GLY A 1 91 ? 15.606 5.668 -21.287 1.00 73.81 91 GLY A CA 1
ATOM 725 C C . GLY A 1 91 ? 17.084 5.747 -21.694 1.00 73.81 91 GLY A C 1
ATOM 726 O O . GLY A 1 91 ? 17.450 5.463 -22.831 1.00 73.81 91 GLY A O 1
ATOM 727 N N . THR A 1 92 ? 17.931 6.213 -20.771 1.00 70.12 92 THR A N 1
ATOM 728 C CA . THR A 1 92 ? 19.369 6.473 -21.004 1.00 70.12 92 THR A CA 1
ATOM 729 C C . THR A 1 92 ? 20.299 5.457 -20.341 1.00 70.12 92 THR A C 1
ATOM 731 O O . THR A 1 92 ? 21.509 5.515 -20.556 1.00 70.12 92 THR A O 1
ATOM 734 N N . LYS A 1 93 ? 19.761 4.544 -19.523 1.00 70.25 93 LYS A N 1
ATOM 735 C CA . LYS A 1 93 ? 20.526 3.532 -18.787 1.00 70.25 93 LYS A CA 1
ATOM 736 C C . LYS A 1 93 ? 20.266 2.154 -19.384 1.00 70.25 93 LYS A C 1
ATOM 738 O O . LYS A 1 93 ? 19.120 1.791 -19.628 1.00 70.25 93 LYS A O 1
ATOM 743 N N . GLU A 1 94 ? 21.325 1.375 -19.572 1.00 74.56 94 GLU A N 1
ATOM 744 C CA . GLU A 1 94 ? 21.206 -0.031 -19.951 1.00 74.56 94 GLU A CA 1
ATOM 745 C C . GLU A 1 94 ? 20.741 -0.825 -18.720 1.00 74.56 94 GLU A C 1
ATOM 747 O O . GLU A 1 94 ? 21.528 -1.147 -17.830 1.00 74.56 94 GLU A O 1
ATOM 752 N N . LEU A 1 95 ? 19.428 -1.048 -18.621 1.00 78.19 95 LEU A N 1
ATOM 753 C CA . LEU A 1 95 ? 18.802 -1.735 -17.495 1.00 78.19 95 LEU A CA 1
ATOM 754 C C . LEU A 1 95 ? 18.326 -3.125 -17.922 1.00 78.19 95 LEU A C 1
ATOM 756 O O . LEU A 1 95 ? 17.687 -3.295 -18.965 1.00 78.19 95 LEU A O 1
ATOM 760 N N . HIS A 1 96 ? 18.630 -4.128 -17.101 1.00 83.00 96 HIS A N 1
ATOM 761 C CA . HIS A 1 96 ? 18.076 -5.466 -17.253 1.00 83.00 96 HIS A CA 1
ATOM 762 C C . HIS A 1 96 ? 16.834 -5.607 -16.376 1.00 83.00 96 HIS A C 1
ATOM 764 O O . HIS A 1 96 ? 16.940 -5.590 -15.152 1.00 83.00 96 HIS A O 1
ATOM 770 N N . CYS A 1 97 ? 15.672 -5.735 -17.012 1.00 82.88 97 CYS A N 1
ATOM 771 C CA . CYS A 1 97 ? 14.393 -5.908 -16.340 1.00 82.88 97 CYS A CA 1
ATOM 772 C C . CYS A 1 97 ? 13.882 -7.338 -16.493 1.00 82.88 97 CYS A C 1
ATOM 774 O O . CYS A 1 97 ? 14.059 -7.964 -17.540 1.00 82.88 97 CYS A O 1
ATOM 776 N N . ASP A 1 98 ? 13.202 -7.822 -15.455 1.00 83.62 98 ASP A N 1
ATOM 777 C CA . ASP A 1 98 ? 12.461 -9.078 -15.515 1.00 83.62 98 ASP A CA 1
ATOM 778 C C . ASP A 1 98 ? 11.367 -9.005 -16.609 1.00 83.62 98 ASP A C 1
ATOM 780 O O . ASP A 1 98 ? 10.816 -7.928 -16.866 1.00 83.62 98 ASP A O 1
ATOM 784 N N . PRO A 1 99 ? 11.003 -10.142 -17.232 1.00 85.62 99 PRO A N 1
ATOM 785 C CA . PRO A 1 99 ? 9.850 -10.229 -18.125 1.00 85.62 99 PRO A CA 1
ATOM 786 C C . PRO A 1 99 ? 8.569 -9.700 -17.460 1.00 85.62 99 PRO A C 1
ATOM 788 O O . PRO A 1 99 ? 8.410 -9.863 -16.247 1.00 85.62 99 PRO A O 1
ATOM 791 N N . PRO A 1 100 ? 7.618 -9.130 -18.223 1.00 85.44 100 PRO A N 1
ATOM 792 C CA . PRO A 1 100 ? 6.392 -8.586 -17.651 1.00 85.44 100 PRO A CA 1
ATOM 793 C C . PRO A 1 100 ? 5.575 -9.668 -16.937 1.00 85.44 100 PRO A C 1
ATOM 795 O O . PRO A 1 100 ? 5.449 -10.800 -17.410 1.00 85.44 100 PRO A O 1
ATOM 798 N N . PHE A 1 101 ? 4.988 -9.308 -15.800 1.00 87.06 101 PHE A N 1
ATOM 799 C CA . PHE A 1 101 ? 4.136 -10.181 -15.001 1.00 87.06 101 PHE A CA 1
ATOM 800 C C . PHE A 1 101 ? 2.971 -9.386 -14.413 1.00 87.06 101 PHE A C 1
ATOM 802 O O . PHE A 1 101 ? 3.103 -8.205 -14.090 1.00 87.06 101 PHE A O 1
ATOM 809 N N . LEU A 1 102 ? 1.833 -10.061 -14.229 1.00 87.69 102 LEU A N 1
ATOM 810 C CA . LEU A 1 102 ? 0.635 -9.418 -13.693 1.00 87.69 102 LEU A CA 1
ATOM 811 C C . LEU A 1 102 ? 0.791 -9.092 -12.208 1.00 87.69 102 LEU A C 1
ATOM 813 O O . LEU A 1 102 ? 0.561 -7.970 -11.793 1.00 87.69 102 LEU A O 1
ATOM 817 N N . TYR A 1 103 ? 1.168 -10.082 -11.407 1.00 88.12 103 TYR A N 1
ATOM 818 C CA . TYR A 1 103 ? 1.398 -9.921 -9.978 1.00 88.12 103 TYR A CA 1
ATOM 819 C C . TYR A 1 103 ? 2.402 -10.966 -9.504 1.00 88.12 103 TYR A C 1
ATOM 821 O O . TYR A 1 103 ? 2.404 -12.108 -9.972 1.00 88.12 103 TYR A O 1
ATOM 829 N N . LYS A 1 104 ? 3.242 -10.570 -8.554 1.00 84.19 104 LYS A N 1
ATOM 830 C CA . LYS A 1 104 ? 4.261 -11.408 -7.940 1.00 84.19 104 LYS A CA 1
ATOM 831 C C . LYS A 1 104 ? 4.298 -11.092 -6.455 1.00 84.19 104 LYS A C 1
ATOM 833 O O . LYS A 1 104 ? 4.617 -9.977 -6.053 1.00 84.19 104 LYS A O 1
ATOM 838 N N . HIS A 1 105 ? 3.973 -12.078 -5.634 1.00 87.81 105 HIS A N 1
ATOM 839 C CA . HIS A 1 105 ? 4.284 -12.005 -4.215 1.00 87.81 105 HIS A CA 1
ATOM 840 C C . HIS A 1 105 ? 5.793 -12.130 -4.034 1.00 87.81 105 HIS A C 1
ATOM 842 O O . HIS A 1 105 ? 6.434 -12.960 -4.687 1.00 87.81 105 HIS A O 1
ATOM 848 N N . ILE A 1 106 ? 6.347 -11.261 -3.197 1.00 86.94 106 ILE A N 1
ATOM 849 C CA . ILE A 1 106 ? 7.779 -11.138 -2.989 1.00 86.94 106 ILE A CA 1
ATOM 850 C C . ILE A 1 106 ? 8.092 -11.554 -1.548 1.00 86.94 106 ILE A C 1
ATOM 852 O O . ILE A 1 106 ? 8.669 -12.611 -1.314 1.00 86.94 106 ILE A O 1
ATOM 856 N N . LEU A 1 107 ? 7.661 -10.806 -0.553 1.00 88.31 107 LEU A N 1
ATOM 857 C CA . LEU A 1 107 ? 7.941 -11.135 0.835 1.00 88.31 107 LEU A CA 1
ATOM 858 C C . LEU A 1 107 ? 6.643 -11.379 1.594 1.00 88.31 107 LEU A C 1
ATOM 860 O O . LEU A 1 107 ? 5.761 -10.517 1.627 1.00 88.31 107 LEU A O 1
ATOM 864 N N . SER A 1 108 ? 6.539 -12.553 2.214 1.00 90.50 108 SER A N 1
ATOM 865 C CA . SER A 1 108 ? 5.503 -12.834 3.206 1.00 90.50 108 SER A CA 1
ATOM 866 C C . SER A 1 108 ? 5.687 -11.942 4.430 1.00 90.50 108 SER A C 1
ATOM 868 O O . SER A 1 108 ? 6.800 -11.519 4.728 1.00 90.50 108 SER A O 1
ATOM 870 N N . LEU A 1 109 ? 4.592 -11.655 5.133 1.00 92.44 109 LEU A N 1
ATOM 871 C CA . LEU A 1 109 ? 4.612 -10.808 6.324 1.00 92.44 109 LEU A CA 1
ATOM 872 C C . LEU A 1 109 ? 5.651 -11.314 7.334 1.00 92.44 109 LEU A C 1
ATOM 874 O O . LEU A 1 109 ? 5.596 -12.464 7.771 1.00 92.44 109 LEU A O 1
ATOM 878 N N . THR A 1 110 ? 6.595 -10.446 7.682 1.00 92.88 110 THR A N 1
ATOM 879 C CA . THR A 1 110 ? 7.704 -10.739 8.592 1.00 92.88 110 THR A CA 1
ATOM 880 C C . THR A 1 110 ? 7.981 -9.537 9.493 1.00 92.88 110 THR A C 1
ATOM 882 O O . THR A 1 110 ? 7.717 -8.393 9.123 1.00 92.88 110 THR A O 1
ATOM 885 N N . ASP A 1 111 ? 8.506 -9.782 10.688 1.00 94.50 111 ASP A N 1
ATOM 886 C CA . ASP A 1 111 ? 9.058 -8.758 11.583 1.00 94.50 111 ASP A CA 1
ATOM 887 C C . ASP A 1 111 ? 10.570 -8.539 11.361 1.00 94.50 111 ASP A C 1
ATOM 889 O O . ASP A 1 111 ? 11.189 -7.693 12.012 1.00 94.50 111 ASP A O 1
ATOM 893 N N . ASN A 1 112 ? 11.168 -9.264 10.405 1.00 94.62 112 ASN A N 1
ATOM 894 C CA . ASN A 1 112 ? 12.539 -9.070 9.953 1.00 94.62 112 ASN A CA 1
ATOM 895 C C . ASN A 1 112 ? 12.621 -7.966 8.881 1.00 94.62 112 ASN A C 1
ATOM 897 O O . ASN A 1 112 ? 12.574 -8.219 7.676 1.00 94.62 112 ASN A O 1
ATOM 901 N N . PHE A 1 113 ? 12.771 -6.718 9.322 1.00 93.38 113 PHE A N 1
ATOM 902 C CA . PHE A 1 113 ? 12.822 -5.558 8.420 1.00 93.38 113 PHE A CA 1
ATOM 903 C C . PHE A 1 113 ? 14.092 -5.489 7.562 1.00 93.38 113 PHE A C 1
ATOM 905 O O . PHE A 1 113 ? 14.089 -4.865 6.502 1.00 93.38 113 PHE A O 1
ATOM 912 N N . GLU A 1 114 ? 15.162 -6.167 7.978 1.00 92.50 114 GLU A N 1
ATOM 913 C CA . GLU A 1 114 ? 16.370 -6.318 7.166 1.00 92.50 114 GLU A CA 1
ATOM 914 C C . GLU A 1 114 ? 16.078 -7.184 5.937 1.00 92.50 114 GLU A C 1
ATOM 916 O O . GLU A 1 114 ? 16.469 -6.837 4.825 1.00 92.50 114 GLU A O 1
ATOM 921 N N . GLU A 1 115 ? 15.314 -8.267 6.108 1.00 90.94 115 GLU A N 1
ATOM 922 C CA . GLU A 1 115 ? 14.856 -9.093 4.990 1.00 90.94 115 GLU A CA 1
ATOM 923 C C . GLU A 1 115 ? 13.963 -8.294 4.036 1.00 90.94 115 GLU A C 1
ATOM 925 O O . GLU A 1 115 ? 14.169 -8.350 2.824 1.00 90.94 115 GLU A O 1
ATOM 930 N N . PHE A 1 116 ? 13.038 -7.482 4.560 1.00 90.81 116 PHE A N 1
ATOM 931 C CA . PHE A 1 116 ? 12.242 -6.561 3.740 1.00 90.81 116 PHE A CA 1
ATOM 932 C C . PHE A 1 116 ? 13.115 -5.613 2.918 1.00 90.81 116 PHE A C 1
ATOM 934 O O . PHE A 1 116 ? 12.929 -5.495 1.702 1.00 90.81 116 PHE A O 1
ATOM 941 N N . ARG A 1 117 ? 14.114 -4.989 3.546 1.00 89.81 117 ARG A N 1
ATOM 942 C CA . ARG A 1 117 ? 15.030 -4.076 2.860 1.00 89.81 117 ARG A CA 1
ATOM 943 C C . ARG A 1 117 ? 15.826 -4.778 1.759 1.00 89.81 117 ARG A C 1
ATOM 945 O O . ARG A 1 117 ? 15.990 -4.242 0.671 1.00 89.81 117 ARG A O 1
ATOM 952 N N . GLU A 1 118 ? 16.309 -5.991 1.998 1.00 88.50 118 GLU A N 1
ATOM 953 C CA . GLU A 1 118 ? 17.082 -6.713 0.983 1.00 88.50 118 GLU A CA 1
ATOM 954 C C . GLU A 1 118 ? 16.198 -7.258 -0.154 1.00 88.50 118 GLU A C 1
ATOM 956 O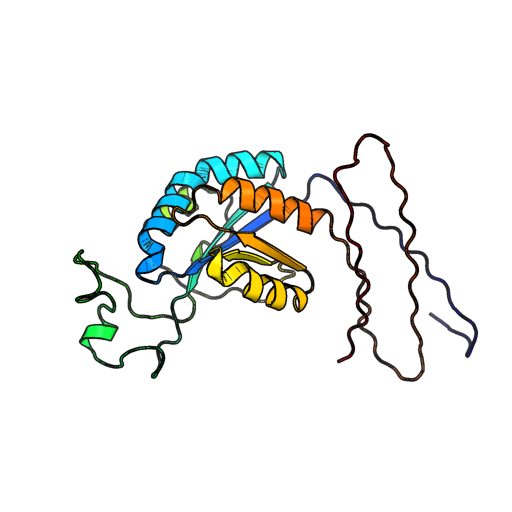 O . GLU A 1 118 ? 16.604 -7.234 -1.317 1.00 88.50 118 GLU A O 1
ATOM 961 N N . LYS A 1 119 ? 14.957 -7.683 0.130 1.00 85.62 119 LYS A N 1
ATOM 962 C CA . LYS A 1 119 ? 14.005 -8.127 -0.907 1.00 85.62 119 LYS A CA 1
ATOM 963 C C . LYS A 1 119 ? 13.447 -6.986 -1.758 1.00 85.62 119 LYS A C 1
ATOM 965 O O . LYS A 1 119 ? 13.098 -7.220 -2.913 1.00 85.62 119 LYS A O 1
ATOM 970 N N . THR A 1 120 ? 13.367 -5.775 -1.212 1.00 81.56 120 THR A N 1
ATOM 971 C CA . THR A 1 120 ? 13.010 -4.571 -1.981 1.00 81.56 120 THR A CA 1
ATOM 972 C C . THR A 1 120 ? 14.166 -4.090 -2.863 1.00 81.56 120 THR A C 1
ATOM 974 O O . THR A 1 120 ? 13.908 -3.530 -3.922 1.00 81.56 120 THR A O 1
ATOM 977 N N . LYS A 1 121 ? 15.426 -4.399 -2.512 1.00 76.81 121 LYS A N 1
ATOM 978 C CA . LYS A 1 121 ? 16.606 -4.173 -3.373 1.00 76.81 121 LYS A CA 1
ATOM 979 C C . LYS A 1 121 ? 16.787 -5.210 -4.484 1.00 76.81 121 LYS A C 1
ATOM 981 O O . LYS A 1 121 ? 17.245 -4.863 -5.568 1.00 76.81 121 LYS A O 1
ATOM 986 N N . VAL A 1 122 ? 16.502 -6.488 -4.212 1.00 58.50 122 VAL A N 1
ATOM 987 C CA . VAL A 1 122 ? 16.796 -7.608 -5.125 1.00 58.50 122 VAL A CA 1
ATOM 988 C C . VAL A 1 122 ? 15.530 -8.417 -5.396 1.00 58.50 122 VAL A C 1
ATOM 990 O O . VAL A 1 122 ? 15.089 -9.236 -4.587 1.00 58.50 122 VAL A O 1
ATOM 993 N N . THR A 1 123 ? 14.943 -8.221 -6.572 1.00 45.91 123 THR A N 1
ATOM 994 C CA . THR A 1 123 ? 13.657 -8.815 -6.945 1.00 45.91 123 THR A CA 1
ATOM 995 C C . THR A 1 123 ? 13.839 -10.188 -7.613 1.00 45.91 123 THR A C 1
ATOM 997 O O . THR A 1 123 ? 14.111 -10.304 -8.799 1.00 45.91 123 THR A O 1
ATOM 1000 N N . ARG A 1 124 ? 13.652 -11.287 -6.867 1.00 43.69 124 ARG A N 1
ATOM 1001 C CA . ARG A 1 124 ? 13.449 -12.644 -7.440 1.00 43.69 124 ARG A CA 1
ATOM 1002 C C . ARG A 1 124 ? 12.573 -13.519 -6.553 1.00 43.69 124 ARG A C 1
ATOM 1004 O O . ARG A 1 124 ? 13.121 -14.135 -5.646 1.00 43.69 124 ARG A O 1
ATOM 1011 N N . ILE A 1 125 ? 11.251 -13.591 -6.777 1.00 46.84 125 ILE A N 1
ATOM 1012 C CA . ILE A 1 125 ? 10.327 -14.317 -5.864 1.00 46.84 125 ILE A CA 1
ATOM 1013 C C . ILE A 1 125 ? 9.043 -14.890 -6.540 1.00 46.84 125 ILE A C 1
ATOM 1015 O O . ILE A 1 125 ? 8.923 -14.841 -7.761 1.00 46.84 125 ILE A O 1
ATOM 1019 N N . ALA A 1 126 ? 8.121 -15.486 -5.763 1.00 32.59 126 ALA A N 1
ATOM 1020 C CA . ALA A 1 126 ? 6.923 -16.238 -6.139 1.00 32.59 126 ALA A CA 1
ATOM 1021 C C . ALA A 1 126 ? 5.758 -16.155 -5.100 1.00 32.59 126 ALA A C 1
ATOM 1023 O O . ALA A 1 126 ? 5.994 -16.007 -3.907 1.00 32.59 126 ALA A O 1
ATOM 1024 N N . GLN A 1 127 ? 4.541 -16.404 -5.631 1.00 36.06 127 GLN A N 1
ATOM 1025 C CA . GLN A 1 127 ? 3.261 -16.970 -5.109 1.00 36.06 127 GLN A CA 1
ATOM 1026 C C . GLN A 1 127 ? 2.243 -16.241 -4.189 1.00 36.06 127 GLN A C 1
ATOM 1028 O O . GLN A 1 127 ? 2.543 -15.711 -3.138 1.00 36.06 127 GLN A O 1
ATOM 1033 N N . VAL A 1 128 ? 0.970 -16.349 -4.600 1.00 40.72 128 VAL A N 1
ATOM 1034 C CA . VAL A 1 128 ? -0.210 -15.497 -4.336 1.00 40.72 128 VAL A CA 1
ATOM 1035 C C . VAL A 1 128 ? -0.801 -15.543 -2.914 1.00 40.72 128 VAL A C 1
ATOM 1037 O O . VAL A 1 128 ? -0.946 -16.612 -2.331 1.00 40.72 128 VAL A O 1
A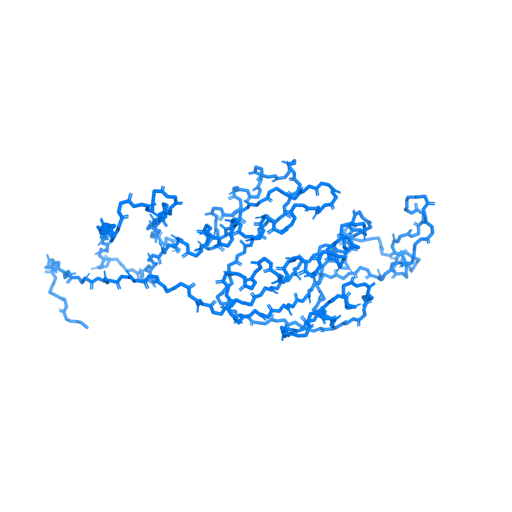TOM 1040 N N . LEU A 1 129 ? -1.226 -14.377 -2.404 1.00 44.84 129 LEU A N 1
ATOM 1041 C CA . LEU A 1 129 ? -2.018 -14.211 -1.174 1.00 44.84 129 LEU A CA 1
ATOM 1042 C C . LEU A 1 129 ? -3.529 -14.330 -1.456 1.00 44.84 129 LEU A C 1
ATOM 1044 O O . LEU A 1 129 ? -3.995 -13.868 -2.493 1.00 44.84 129 LEU A O 1
ATOM 1048 N N . THR A 1 130 ? -4.291 -14.931 -0.533 1.00 42.91 130 THR A N 1
ATOM 1049 C CA . THR A 1 130 ? -5.758 -15.118 -0.632 1.00 42.91 130 THR A CA 1
ATOM 1050 C C . THR A 1 130 ? -6.483 -14.492 0.572 1.00 42.91 130 THR A C 1
ATOM 1052 O O . THR A 1 130 ? -5.965 -14.565 1.687 1.00 42.91 130 THR A O 1
ATOM 1055 N N . ASP A 1 131 ? -7.640 -13.878 0.286 1.00 46.62 131 ASP A N 1
ATOM 1056 C CA . ASP A 1 131 ? -8.705 -13.266 1.112 1.00 46.62 131 ASP A CA 1
ATOM 1057 C C . ASP A 1 131 ? -8.445 -12.947 2.593 1.00 46.62 131 ASP A C 1
ATOM 1059 O O . ASP A 1 131 ? -8.427 -13.833 3.450 1.00 46.62 131 ASP A O 1
ATOM 1063 N N . LYS A 1 132 ? -8.364 -11.639 2.899 1.00 57.47 132 LYS A N 1
ATOM 1064 C CA . LYS A 1 132 ? -8.426 -11.056 4.252 1.00 57.47 132 LYS A CA 1
ATOM 1065 C C . LYS A 1 132 ? -9.072 -9.661 4.236 1.00 57.47 132 LYS A C 1
ATOM 1067 O O . LYS A 1 132 ? -9.064 -9.002 3.198 1.00 57.47 132 LYS A O 1
ATOM 1072 N N . ASP A 1 133 ? -9.564 -9.212 5.396 1.00 75.38 133 ASP A N 1
ATOM 1073 C CA . ASP A 1 133 ? -10.003 -7.832 5.669 1.00 75.38 133 ASP A CA 1
ATOM 1074 C C . ASP A 1 133 ? -8.838 -6.849 5.463 1.00 75.38 133 ASP A C 1
ATOM 1076 O O . ASP A 1 133 ? -8.010 -6.632 6.351 1.00 75.38 133 ASP A O 1
ATOM 1080 N N . ILE A 1 134 ? -8.735 -6.290 4.257 1.00 81.56 134 ILE A N 1
ATOM 1081 C CA . ILE A 1 134 ? -7.629 -5.421 3.844 1.00 81.56 134 ILE A CA 1
ATOM 1082 C C . ILE A 1 134 ? -8.128 -3.982 3.757 1.00 81.56 134 ILE A C 1
ATOM 1084 O O . ILE A 1 134 ? -9.058 -3.675 3.015 1.00 81.56 134 ILE A O 1
ATOM 1088 N N . SER A 1 135 ? -7.454 -3.087 4.478 1.00 86.88 135 SER A N 1
ATOM 1089 C CA . SER A 1 135 ? -7.596 -1.646 4.269 1.00 86.88 135 SER A CA 1
ATOM 1090 C C . SER A 1 135 ? -6.545 -1.171 3.272 1.00 86.88 135 SER A C 1
ATOM 1092 O O . SER A 1 135 ? -5.360 -1.463 3.431 1.00 86.88 135 SER A O 1
ATOM 1094 N N . VAL A 1 136 ? -6.969 -0.450 2.238 1.00 87.56 136 VAL A N 1
ATOM 1095 C CA . VAL A 1 136 ? -6.093 -0.053 1.128 1.00 87.56 136 VAL A CA 1
ATOM 1096 C C . VAL A 1 136 ? -5.659 1.400 1.290 1.00 87.56 136 VAL A C 1
ATOM 1098 O O . VAL A 1 136 ? -6.489 2.293 1.419 1.00 87.56 136 VAL A O 1
ATOM 1101 N N . ILE A 1 137 ? -4.354 1.667 1.233 1.00 91.38 137 ILE A N 1
ATOM 1102 C CA . ILE A 1 137 ? -3.827 3.031 1.122 1.00 91.38 137 ILE A CA 1
ATOM 1103 C C . ILE A 1 137 ? -3.282 3.210 -0.292 1.00 91.38 137 ILE A C 1
ATOM 1105 O O . ILE A 1 137 ? -2.275 2.609 -0.659 1.00 91.38 137 ILE A O 1
ATOM 1109 N N . PHE A 1 138 ? -3.932 4.055 -1.085 1.00 91.31 138 PHE A N 1
ATOM 1110 C CA . PHE A 1 138 ? -3.430 4.460 -2.391 1.00 91.31 138 PHE A CA 1
ATOM 1111 C C . PHE A 1 138 ? -2.407 5.583 -2.218 1.00 91.31 138 PHE A C 1
ATOM 1113 O O . PHE A 1 138 ? -2.780 6.720 -1.933 1.00 91.31 138 PHE A O 1
ATOM 1120 N N . ALA A 1 139 ? -1.124 5.270 -2.392 1.00 90.62 139 ALA A N 1
ATOM 1121 C CA . ALA A 1 139 ? -0.046 6.252 -2.477 1.00 90.62 139 ALA A CA 1
ATOM 1122 C C . ALA A 1 139 ? 0.222 6.562 -3.957 1.00 90.62 139 ALA A C 1
ATOM 1124 O O . ALA A 1 139 ? 0.823 5.752 -4.657 1.00 90.62 139 ALA A O 1
ATOM 1125 N N . VAL A 1 140 ? -0.288 7.691 -4.454 1.00 89.62 140 VAL A N 1
ATOM 1126 C CA . VAL A 1 140 ? -0.302 8.007 -5.896 1.00 89.62 140 VAL A CA 1
ATOM 1127 C C . VAL A 1 140 ? 0.296 9.376 -6.191 1.00 89.62 140 VAL A C 1
ATOM 1129 O O . VAL A 1 140 ? 0.256 10.265 -5.345 1.00 89.62 140 VAL A O 1
ATOM 1132 N N . ASP A 1 141 ? 0.795 9.578 -7.411 1.00 89.00 141 ASP A N 1
ATOM 1133 C CA . ASP A 1 141 ? 1.219 10.903 -7.874 1.00 89.00 141 ASP A CA 1
ATOM 1134 C C . ASP A 1 141 ? 0.055 11.911 -7.826 1.00 89.00 141 ASP A C 1
ATOM 1136 O O . ASP A 1 141 ? -1.120 11.576 -8.031 1.00 89.00 141 ASP A O 1
ATOM 1140 N N . ASN A 1 142 ? 0.390 13.183 -7.608 1.00 90.75 142 ASN A N 1
ATOM 1141 C CA . ASN A 1 142 ? -0.568 14.281 -7.507 1.00 90.75 142 ASN A CA 1
ATOM 1142 C C . ASN A 1 142 ? -1.536 14.362 -8.705 1.00 90.75 142 ASN A C 1
ATOM 1144 O O . ASN A 1 142 ? -2.714 14.677 -8.536 1.00 90.75 142 ASN A O 1
ATOM 1148 N N . LYS A 1 143 ? -1.077 14.035 -9.920 1.00 91.75 143 LYS A N 1
ATOM 1149 C CA . LYS A 1 143 ? -1.910 14.056 -11.135 1.00 91.75 143 LYS A CA 1
ATOM 1150 C C . LYS A 1 143 ? -3.050 13.038 -11.088 1.00 91.75 143 LYS A C 1
ATOM 1152 O O . LYS A 1 143 ? -4.103 13.273 -11.678 1.00 91.75 143 LYS A O 1
ATOM 1157 N N . LEU A 1 144 ? -2.846 11.916 -10.400 1.00 91.69 144 LEU A N 1
ATOM 1158 C CA . LEU A 1 144 ? -3.809 10.818 -10.300 1.00 91.69 144 LEU A CA 1
ATOM 1159 C C . LEU A 1 144 ? -4.687 10.914 -9.049 1.00 91.69 144 LEU A C 1
ATOM 1161 O O . LEU A 1 144 ? -5.705 10.226 -8.972 1.00 91.69 144 LEU A O 1
ATOM 1165 N N . HIS A 1 145 ? -4.352 11.801 -8.108 1.00 92.12 145 HIS A N 1
ATOM 1166 C CA . HIS A 1 145 ? -5.043 11.950 -6.828 1.00 92.12 145 HIS A CA 1
ATOM 1167 C C . HIS A 1 145 ? -6.573 12.004 -6.974 1.00 92.12 145 HIS A C 1
ATOM 1169 O O . HIS A 1 145 ? -7.272 11.187 -6.385 1.00 92.12 145 HIS A O 1
ATOM 1175 N N . SER A 1 146 ? -7.106 12.885 -7.832 1.00 93.19 146 SER A N 1
ATOM 1176 C CA . SER A 1 146 ? -8.562 13.033 -8.014 1.00 93.19 146 SER A CA 1
ATOM 1177 C C . SER A 1 146 ? -9.251 11.758 -8.516 1.00 93.19 146 SER A C 1
ATOM 1179 O O . SER A 1 146 ? -10.381 11.469 -8.117 1.00 93.19 146 SER A O 1
ATOM 1181 N N . LEU A 1 147 ? -8.586 10.989 -9.381 1.00 92.88 147 LEU A N 1
ATOM 1182 C CA . LEU A 1 147 ? -9.121 9.734 -9.903 1.00 92.88 147 LEU A CA 1
ATOM 1183 C C . LEU A 1 147 ? -9.183 8.677 -8.797 1.00 92.88 147 LEU A C 1
ATOM 1185 O O . LEU A 1 147 ? -10.223 8.050 -8.602 1.00 92.88 147 LEU A O 1
ATOM 1189 N N . TYR A 1 148 ? -8.097 8.525 -8.040 1.00 90.00 148 TYR A N 1
ATOM 1190 C CA . TYR A 1 148 ? -8.024 7.539 -6.966 1.00 90.00 148 TYR A CA 1
ATOM 1191 C C . TYR A 1 148 ? -8.886 7.915 -5.761 1.00 90.00 148 TYR A C 1
ATOM 1193 O O . TYR A 1 148 ? -9.413 7.018 -5.116 1.00 90.00 148 TYR A O 1
ATOM 1201 N N . THR A 1 149 ? -9.141 9.203 -5.498 1.00 90.81 149 THR A N 1
ATOM 1202 C CA . THR A 1 149 ? -10.159 9.622 -4.518 1.00 90.81 149 THR A CA 1
ATOM 1203 C C . THR A 1 149 ? -11.545 9.103 -4.899 1.00 90.81 149 THR A C 1
ATOM 1205 O O . THR A 1 149 ? -12.261 8.592 -4.044 1.00 90.81 149 THR A O 1
ATOM 1208 N N . LYS A 1 150 ? -11.922 9.190 -6.183 1.00 91.31 150 LYS A N 1
ATOM 1209 C CA . LYS A 1 150 ? -13.208 8.651 -6.658 1.00 91.31 150 LYS A CA 1
ATOM 1210 C C . LYS A 1 150 ? -13.248 7.131 -6.562 1.00 91.31 150 LYS A C 1
ATOM 1212 O O . LYS A 1 150 ? -14.276 6.590 -6.187 1.00 91.31 150 LYS A O 1
ATOM 1217 N N . LEU A 1 151 ? -12.143 6.455 -6.879 1.00 87.19 151 LEU A N 1
ATOM 1218 C CA . LEU A 1 151 ? -12.044 5.000 -6.769 1.00 87.19 151 LEU A CA 1
ATOM 1219 C C . LEU A 1 151 ? -12.144 4.529 -5.311 1.00 87.19 151 LEU A C 1
ATOM 1221 O O . LEU A 1 151 ? -12.875 3.589 -5.022 1.00 87.19 151 LEU A O 1
ATOM 1225 N N . ALA A 1 152 ? -11.443 5.200 -4.396 1.00 85.25 152 ALA A N 1
ATOM 1226 C CA . ALA A 1 152 ? -11.448 4.876 -2.975 1.00 85.25 152 ALA A CA 1
ATOM 1227 C C . ALA A 1 152 ? -12.844 4.995 -2.349 1.00 85.25 152 ALA A C 1
ATOM 1229 O O . ALA A 1 152 ? -13.146 4.245 -1.432 1.00 85.25 152 ALA A O 1
ATOM 1230 N N . ALA A 1 153 ? -13.713 5.864 -2.878 1.00 84.00 153 ALA A N 1
ATOM 1231 C CA . ALA A 1 153 ? -15.100 5.982 -2.426 1.00 84.00 153 ALA A CA 1
ATOM 1232 C C . ALA A 1 153 ? -15.952 4.721 -2.683 1.00 84.00 153 ALA A C 1
ATOM 1234 O O . ALA A 1 153 ? -16.999 4.569 -2.065 1.00 84.00 153 ALA A O 1
ATOM 1235 N N . PHE A 1 154 ? -15.521 3.822 -3.578 1.00 80.50 154 PHE A N 1
ATOM 1236 C CA . PHE A 1 154 ? -16.191 2.539 -3.826 1.00 80.50 154 PHE A CA 1
ATOM 1237 C C . PHE A 1 154 ? -15.661 1.397 -2.951 1.00 80.50 154 PHE A C 1
ATOM 1239 O O . PHE A 1 154 ? -16.201 0.294 -3.000 1.00 80.50 154 PHE A O 1
ATOM 1246 N N . LEU A 1 155 ? -14.591 1.628 -2.187 1.00 79.00 155 LEU A N 1
ATOM 1247 C CA . LEU A 1 155 ? -14.002 0.624 -1.311 1.00 79.00 155 LEU A CA 1
ATOM 1248 C C . LEU A 1 155 ? -14.389 0.926 0.142 1.00 79.00 155 LEU A C 1
ATOM 1250 O O . LEU A 1 155 ? -14.245 2.070 0.572 1.00 79.00 155 LEU A O 1
ATOM 1254 N N . PRO A 1 156 ? -14.820 -0.082 0.920 1.00 72.69 156 PRO A N 1
ATOM 1255 C CA . PRO A 1 156 ? -15.285 0.132 2.294 1.00 72.69 156 PRO A CA 1
ATOM 1256 C C . PRO A 1 156 ? -14.187 0.754 3.175 1.00 72.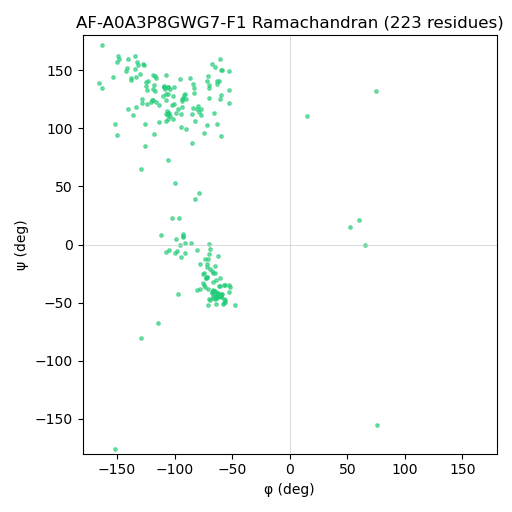69 156 PRO A C 1
ATOM 1258 O O . PRO A 1 156 ? -14.379 1.760 3.858 1.00 72.69 156 PRO A O 1
ATOM 1261 N N . SER A 1 157 ? -12.957 0.245 3.062 1.00 78.94 157 SER A N 1
ATOM 1262 C CA . SER A 1 157 ? -11.805 0.767 3.799 1.00 78.94 157 SER A CA 1
ATOM 1263 C C . SER A 1 157 ? -10.659 1.120 2.858 1.00 78.94 157 SER A C 1
ATOM 1265 O O . SER A 1 157 ? -9.747 0.323 2.623 1.00 78.94 157 SER A O 1
ATOM 1267 N N . ALA A 1 158 ? -10.711 2.329 2.293 1.00 84.44 158 ALA A N 1
ATOM 1268 C CA . ALA A 1 158 ? -9.611 2.884 1.517 1.00 84.44 158 ALA A CA 1
ATOM 1269 C C . ALA A 1 158 ? -9.289 4.335 1.891 1.00 84.44 158 ALA A C 1
ATOM 1271 O O . ALA A 1 158 ? -10.173 5.147 2.163 1.00 84.44 158 ALA A O 1
ATOM 1272 N N . ALA A 1 159 ? -8.003 4.671 1.858 1.00 88.69 159 ALA A N 1
ATOM 1273 C CA . ALA A 1 159 ? -7.492 6.026 2.006 1.00 88.69 159 ALA A CA 1
ATOM 1274 C C . ALA A 1 159 ? -6.582 6.375 0.824 1.00 88.69 159 ALA A C 1
ATOM 1276 O O . ALA A 1 159 ? -5.986 5.499 0.199 1.00 88.69 159 ALA A O 1
ATOM 1277 N N . VAL A 1 160 ? -6.462 7.665 0.517 1.00 91.06 160 VAL A N 1
ATOM 1278 C CA . VAL A 1 160 ? -5.612 8.162 -0.572 1.00 91.06 160 VAL A CA 1
ATOM 1279 C C . VAL A 1 160 ? -4.623 9.175 -0.009 1.00 91.06 160 VAL A C 1
ATOM 1281 O O . VAL A 1 160 ? -4.998 10.077 0.745 1.00 91.06 160 VAL A O 1
ATOM 1284 N N . GLY A 1 161 ? -3.356 9.021 -0.383 1.00 90.94 161 GLY A N 1
ATOM 1285 C CA . GLY A 1 161 ? -2.267 9.939 -0.087 1.00 90.94 161 GLY A CA 1
ATOM 1286 C C . GLY A 1 161 ? -1.486 10.279 -1.351 1.00 90.94 161 GLY A C 1
ATOM 1287 O O . GLY A 1 161 ? -1.339 9.449 -2.248 1.00 90.94 161 GLY A O 1
ATOM 1288 N N . VAL A 1 162 ? -0.979 11.508 -1.418 1.00 90.69 162 VAL A N 1
ATOM 1289 C CA . VAL A 1 162 ? -0.115 11.937 -2.522 1.00 90.69 162 VAL A CA 1
ATOM 1290 C C . VAL A 1 162 ? 1.317 11.507 -2.226 1.00 90.69 162 VAL A C 1
ATOM 1292 O O . VAL A 1 162 ? 1.901 11.966 -1.245 1.00 90.69 162 VAL A O 1
ATOM 1295 N N . LEU A 1 163 ? 1.877 10.646 -3.068 1.00 87.94 163 LEU A N 1
ATOM 1296 C CA . LEU A 1 163 ? 3.285 10.269 -3.036 1.00 87.94 163 LEU A CA 1
ATOM 1297 C C . LEU A 1 163 ? 4.096 11.326 -3.794 1.00 87.94 163 LEU A C 1
ATOM 1299 O O . LEU A 1 163 ? 3.717 11.738 -4.893 1.00 87.94 163 LEU A O 1
ATOM 1303 N N . SER A 1 164 ? 5.174 11.819 -3.187 1.00 85.69 164 SER A N 1
ATOM 1304 C CA . SER A 1 164 ? 6.096 12.720 -3.875 1.00 85.69 164 SER A CA 1
ATOM 1305 C C . SER A 1 164 ? 6.826 11.968 -4.989 1.00 85.69 164 SER A C 1
ATOM 1307 O O . SER A 1 164 ? 7.006 10.760 -4.905 1.00 85.69 164 SER A O 1
ATOM 1309 N N . ALA A 1 165 ? 7.306 12.684 -6.008 1.00 78.69 165 ALA A N 1
ATOM 1310 C CA . ALA A 1 165 ? 8.054 12.080 -7.117 1.00 78.69 165 ALA A CA 1
ATOM 1311 C C . ALA A 1 165 ? 9.379 11.412 -6.697 1.00 78.69 165 ALA A C 1
ATOM 1313 O O . ALA A 1 165 ? 10.027 10.785 -7.517 1.00 78.69 165 ALA A O 1
ATOM 1314 N N . SER A 1 166 ? 9.817 11.615 -5.452 1.00 75.88 166 SER A N 1
ATOM 1315 C CA . SER A 1 166 ? 10.986 10.954 -4.874 1.00 75.88 166 SER A CA 1
ATOM 1316 C C . SER A 1 166 ? 10.605 9.974 -3.766 1.00 75.88 166 SER A C 1
ATOM 1318 O O . SER A 1 166 ? 11.476 9.571 -3.011 1.00 75.88 166 SER A O 1
ATOM 1320 N N . SER A 1 167 ? 9.315 9.696 -3.554 1.00 80.62 167 SER A N 1
ATOM 1321 C CA . SER A 1 167 ? 8.782 8.841 -2.482 1.00 80.62 167 SER A CA 1
ATOM 1322 C C . SER A 1 167 ? 9.235 9.169 -1.047 1.00 80.62 167 SER A C 1
ATOM 1324 O O . SER A 1 167 ? 9.019 8.393 -0.118 1.00 80.62 167 SER A O 1
ATOM 1326 N N . THR A 1 168 ? 9.808 10.351 -0.813 1.00 84.94 168 THR A N 1
ATOM 1327 C CA . THR A 1 168 ? 10.415 10.743 0.473 1.00 84.94 168 THR A CA 1
ATOM 1328 C C . THR A 1 168 ? 9.399 11.014 1.576 1.00 84.94 168 THR A C 1
ATOM 1330 O O . THR A 1 168 ? 9.744 11.006 2.752 1.00 84.94 168 THR A O 1
ATOM 1333 N N . ASN A 1 169 ? 8.138 11.257 1.221 1.00 89.12 169 ASN A N 1
ATOM 1334 C CA . ASN A 1 169 ? 7.062 11.501 2.178 1.00 89.12 169 ASN A CA 1
ATOM 1335 C C . ASN A 1 169 ? 6.291 10.225 2.555 1.00 89.12 169 ASN A C 1
ATOM 1337 O O . ASN A 1 169 ? 5.261 10.320 3.221 1.00 89.12 169 ASN A O 1
ATOM 1341 N N . ILE A 1 170 ? 6.761 9.038 2.143 1.00 87.00 170 ILE A N 1
ATOM 1342 C CA . ILE A 1 170 ? 6.067 7.763 2.381 1.00 87.00 170 ILE A CA 1
ATOM 1343 C C . ILE A 1 170 ? 5.818 7.498 3.872 1.00 87.00 170 ILE A C 1
ATOM 1345 O O . ILE A 1 170 ? 4.770 6.977 4.242 1.00 87.00 170 ILE A O 1
ATOM 1349 N N . VAL A 1 171 ? 6.745 7.911 4.738 1.00 87.69 171 VAL A N 1
ATOM 1350 C CA . VAL A 1 171 ? 6.643 7.732 6.193 1.00 87.69 171 VAL A CA 1
ATOM 1351 C C . VAL A 1 171 ? 5.455 8.511 6.763 1.00 87.69 171 VAL A C 1
ATOM 1353 O O . VAL A 1 171 ? 4.606 7.939 7.450 1.00 87.69 171 VAL A O 1
ATOM 1356 N N . ASP A 1 172 ? 5.359 9.802 6.438 1.00 88.81 172 ASP A N 1
ATOM 1357 C CA . ASP A 1 172 ? 4.245 10.647 6.873 1.00 88.81 172 ASP A CA 1
ATOM 1358 C C . ASP A 1 172 ? 2.926 10.189 6.241 1.00 88.81 172 ASP A C 1
ATOM 1360 O O . ASP A 1 172 ? 1.906 10.105 6.923 1.00 88.81 172 ASP A O 1
ATOM 1364 N N . LEU A 1 173 ? 2.958 9.801 4.961 1.00 90.50 173 LEU A N 1
ATOM 1365 C CA . LEU A 1 173 ? 1.797 9.284 4.242 1.00 90.50 173 LEU A CA 1
ATOM 1366 C C . LEU A 1 173 ? 1.207 8.055 4.943 1.00 90.50 173 LEU A C 1
ATOM 1368 O O . LEU A 1 173 ? -0.010 7.995 5.128 1.00 90.50 173 LEU A O 1
ATOM 1372 N N . LEU A 1 174 ? 2.040 7.089 5.338 1.00 90.00 174 LEU A N 1
ATOM 1373 C CA . LEU A 1 174 ? 1.588 5.880 6.030 1.00 90.00 174 LEU A CA 1
ATOM 1374 C C . LEU A 1 174 ? 0.993 6.209 7.398 1.00 90.00 174 LEU A C 1
ATOM 1376 O O . LEU A 1 174 ? -0.110 5.756 7.699 1.00 90.00 174 LEU A O 1
ATOM 1380 N N . ARG A 1 175 ? 1.677 7.037 8.197 1.00 88.25 175 ARG A N 1
ATOM 1381 C CA . ARG A 1 175 ? 1.195 7.454 9.522 1.00 88.25 175 ARG A CA 1
ATOM 1382 C C . ARG A 1 175 ? -0.167 8.139 9.430 1.00 88.25 175 ARG A C 1
ATOM 1384 O O . ARG A 1 175 ? -1.102 7.767 10.140 1.00 88.25 175 ARG A O 1
ATOM 1391 N N . ASP A 1 176 ? -0.283 9.127 8.552 1.00 88.62 176 ASP A N 1
ATOM 1392 C CA . ASP A 1 176 ? -1.466 9.977 8.474 1.00 88.62 176 ASP A CA 1
ATOM 1393 C C . ASP A 1 176 ? -2.663 9.207 7.898 1.00 88.62 176 ASP A C 1
ATOM 1395 O O . ASP A 1 176 ? -3.788 9.360 8.372 1.00 88.62 176 ASP A O 1
ATOM 1399 N N . ASN A 1 177 ? -2.444 8.333 6.908 1.00 88.44 177 ASN A N 1
ATOM 1400 C CA . ASN A 1 177 ? -3.519 7.500 6.364 1.00 88.44 177 ASN A CA 1
ATOM 1401 C C . ASN A 1 177 ? -3.901 6.341 7.290 1.00 88.44 177 ASN A C 1
ATOM 1403 O O . ASN A 1 177 ? -5.087 6.029 7.381 1.00 88.44 177 ASN A O 1
ATOM 1407 N N . TYR A 1 178 ? -2.958 5.764 8.040 1.00 86.06 178 TYR A N 1
ATOM 1408 C CA . TYR A 1 178 ? -3.295 4.816 9.101 1.00 86.06 178 TYR A CA 1
ATOM 1409 C C . TYR A 1 178 ? -4.193 5.472 10.152 1.00 86.06 178 TYR A C 1
ATOM 1411 O O . TYR A 1 178 ? -5.218 4.905 10.511 1.00 86.06 178 TYR A O 1
ATOM 1419 N N . ALA A 1 179 ? -3.871 6.692 10.594 1.00 82.44 179 ALA A N 1
ATOM 1420 C CA . ALA A 1 179 ? -4.708 7.418 11.547 1.00 82.44 179 ALA A CA 1
ATOM 1421 C C . ALA A 1 179 ? -6.123 7.682 11.002 1.00 82.44 179 ALA A C 1
ATOM 1423 O O . ALA A 1 179 ? -7.087 7.609 11.761 1.00 82.44 179 ALA A O 1
ATOM 1424 N N . LYS A 1 180 ? -6.279 7.947 9.697 1.00 82.00 180 LYS A N 1
ATOM 1425 C CA . LYS A 1 180 ? -7.610 8.067 9.073 1.00 82.00 180 LYS A CA 1
ATOM 1426 C C . LYS A 1 180 ? -8.386 6.754 9.138 1.00 82.00 180 LYS A C 1
ATOM 1428 O O . LYS A 1 180 ? -9.551 6.771 9.511 1.00 82.00 180 LYS A O 1
ATOM 1433 N N . ILE A 1 181 ? -7.743 5.636 8.802 1.00 79.25 181 ILE A N 1
ATOM 1434 C CA . ILE A 1 181 ? -8.381 4.312 8.774 1.00 79.25 181 ILE A CA 1
ATOM 1435 C C . ILE A 1 181 ? -8.705 3.833 10.194 1.00 79.25 181 ILE A C 1
ATOM 1437 O O . ILE A 1 181 ? -9.825 3.421 10.458 1.00 79.25 181 ILE A O 1
ATOM 1441 N N . ALA A 1 182 ? -7.765 3.944 11.132 1.00 78.69 182 ALA A N 1
ATOM 1442 C CA . ALA A 1 182 ? -7.935 3.489 12.513 1.00 78.69 182 ALA A CA 1
ATOM 1443 C C . ALA A 1 182 ? -9.019 4.264 13.283 1.00 78.69 182 ALA A C 1
ATOM 1445 O O . ALA A 1 182 ? -9.588 3.749 14.245 1.00 78.69 182 ALA A O 1
ATOM 1446 N N . ASN A 1 183 ? -9.304 5.501 12.867 1.00 74.06 183 ASN A N 1
ATOM 1447 C CA . ASN A 1 183 ? -10.389 6.314 13.415 1.00 74.06 183 ASN A CA 1
ATOM 1448 C C . ASN A 1 183 ? -11.688 6.218 12.596 1.00 74.06 183 ASN A C 1
ATOM 1450 O O . ASN A 1 183 ? -12.673 6.862 12.957 1.00 74.06 183 ASN A O 1
ATOM 1454 N N . LYS A 1 184 ? -11.711 5.442 11.507 1.00 74.00 184 LYS A N 1
ATOM 1455 C CA . LYS A 1 184 ? -12.919 5.172 10.729 1.00 74.00 184 LYS A CA 1
ATOM 1456 C C . LYS A 1 184 ? -13.589 3.920 11.284 1.00 74.00 184 LYS A C 1
ATOM 1458 O O . LYS A 1 184 ? -12.948 2.886 11.453 1.00 74.00 184 LYS A O 1
ATOM 1463 N N . ALA A 1 185 ? -14.880 4.012 11.563 1.00 73.50 185 ALA A N 1
ATOM 1464 C CA . ALA A 1 185 ? -15.689 2.868 11.951 1.00 73.50 185 ALA A CA 1
ATOM 1465 C C . ALA A 1 185 ? -16.924 2.831 11.056 1.00 73.50 185 ALA A C 1
ATOM 1467 O O . ALA A 1 185 ? -17.657 3.812 10.953 1.00 73.50 185 ALA A O 1
ATOM 1468 N N . GLU A 1 186 ? -17.133 1.698 10.396 1.00 69.94 186 GLU A N 1
ATOM 1469 C CA . GLU A 1 186 ? -18.273 1.477 9.515 1.00 69.94 186 GLU A CA 1
ATOM 1470 C C . GLU A 1 186 ? -19.111 0.325 10.051 1.00 69.94 186 GLU A C 1
ATOM 1472 O O . GLU A 1 186 ? -18.592 -0.730 10.421 1.00 69.94 186 GLU A O 1
ATOM 1477 N N . LEU A 1 187 ? -20.424 0.536 10.090 1.00 72.69 187 LEU A N 1
ATOM 1478 C CA . LEU A 1 187 ? -21.387 -0.512 10.388 1.00 72.69 187 LEU A CA 1
ATOM 1479 C C . LEU A 1 187 ? -22.081 -0.891 9.083 1.00 72.69 187 LEU A C 1
ATOM 1481 O O . LEU A 1 187 ? -22.895 -0.128 8.569 1.00 72.69 187 LEU A O 1
ATOM 1485 N N . MET A 1 188 ? -21.755 -2.071 8.562 1.00 68.00 188 MET A N 1
ATOM 1486 C CA . MET A 1 188 ? -22.367 -2.604 7.347 1.00 68.00 188 MET A CA 1
ATOM 1487 C C . MET A 1 188 ? -23.438 -3.639 7.692 1.00 68.00 188 MET A C 1
ATOM 1489 O O . MET A 1 188 ? -23.225 -4.528 8.519 1.00 68.00 188 MET A O 1
ATOM 1493 N N . THR A 1 189 ? -24.587 -3.551 7.026 1.00 69.06 189 THR A N 1
ATOM 1494 C CA . THR A 1 189 ? -25.653 -4.555 7.096 1.00 69.06 189 THR A CA 1
ATOM 1495 C C . THR A 1 189 ? -25.583 -5.440 5.857 1.00 69.06 189 THR A C 1
ATOM 1497 O O . THR A 1 189 ? -25.705 -4.945 4.743 1.00 69.06 189 THR A O 1
ATOM 1500 N N . THR A 1 190 ? -25.402 -6.746 6.033 1.00 66.69 190 THR A N 1
ATOM 1501 C CA . THR A 1 190 ? -25.255 -7.717 4.931 1.00 66.69 190 THR A CA 1
ATOM 1502 C C . THR A 1 190 ? -26.566 -8.414 4.559 1.00 66.69 190 THR A C 1
ATOM 1504 O O . THR A 1 190 ? -26.554 -9.524 4.031 1.00 66.69 190 THR A O 1
ATOM 1507 N N . TYR A 1 191 ? -27.707 -7.806 4.881 1.00 66.88 191 TYR A N 1
ATOM 1508 C CA . TYR A 1 191 ? -29.014 -8.431 4.728 1.00 66.88 191 TYR A CA 1
ATOM 1509 C C . TYR A 1 191 ? -29.882 -7.672 3.734 1.00 66.88 191 TYR A C 1
ATOM 1511 O O . TYR A 1 191 ? -30.040 -6.461 3.851 1.00 66.88 191 TYR A O 1
ATOM 1519 N N . GLU A 1 192 ? -30.483 -8.417 2.813 1.00 62.31 192 GLU A N 1
ATOM 1520 C CA . GLU A 1 192 ? -31.380 -7.901 1.791 1.00 62.31 192 GLU A CA 1
ATOM 1521 C C . GLU A 1 192 ? -32.680 -8.707 1.812 1.00 62.31 192 GLU A C 1
ATOM 1523 O O . GLU A 1 192 ? -32.679 -9.939 1.740 1.00 62.31 192 GLU A O 1
A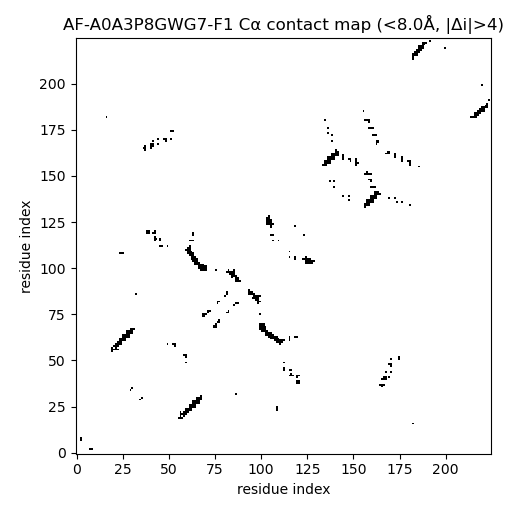TOM 1528 N N . SER A 1 193 ? -33.796 -8.014 2.029 1.00 70.94 193 SER A N 1
ATOM 1529 C CA . SER A 1 193 ? -35.131 -8.601 2.117 1.00 70.94 193 SER A CA 1
ATOM 1530 C C . SER A 1 193 ? -36.183 -7.517 2.014 1.00 70.94 193 SER A C 1
ATOM 1532 O O . SER A 1 193 ? -36.086 -6.490 2.682 1.00 70.94 193 SER A O 1
ATOM 1534 N N . ASP A 1 194 ? -37.250 -7.811 1.283 1.00 76.81 194 ASP A N 1
ATOM 1535 C CA . ASP A 1 194 ? -38.388 -6.904 1.116 1.00 76.81 194 ASP A CA 1
ATOM 1536 C C . ASP A 1 194 ? -39.227 -6.741 2.399 1.00 76.81 194 ASP A C 1
ATOM 1538 O O . ASP A 1 194 ? -40.143 -5.922 2.453 1.00 76.81 194 ASP A O 1
ATOM 1542 N N . TYR A 1 195 ? -38.954 -7.539 3.439 1.00 78.94 195 TYR A N 1
ATOM 1543 C CA . TYR A 1 195 ? -39.776 -7.616 4.654 1.00 78.94 195 TYR A CA 1
ATOM 1544 C C . TYR A 1 195 ? -39.173 -6.915 5.877 1.00 78.94 195 TYR A C 1
ATOM 1546 O O . TYR A 1 195 ? -39.798 -6.901 6.939 1.00 78.94 195 TYR A O 1
ATOM 1554 N N . LEU A 1 196 ? -37.949 -6.397 5.772 1.00 76.38 196 LEU A N 1
ATOM 1555 C CA . LEU A 1 196 ? -37.183 -5.871 6.901 1.00 76.38 196 LEU A CA 1
ATOM 15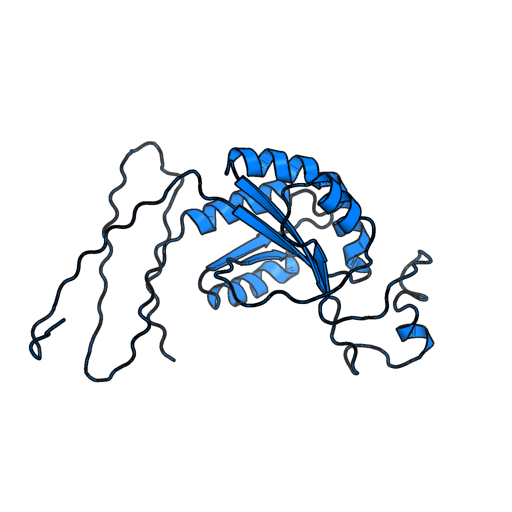56 C C . LEU A 1 196 ? -36.535 -4.548 6.512 1.00 76.38 196 LEU A C 1
ATOM 1558 O O . LEU A 1 196 ? -35.601 -4.508 5.720 1.00 76.38 196 LEU A O 1
ATOM 1562 N N . GLU A 1 197 ? -37.015 -3.473 7.125 1.00 79.44 197 GLU A N 1
ATOM 1563 C CA . GLU A 1 197 ? -36.420 -2.148 7.007 1.00 79.44 197 GLU A CA 1
ATOM 1564 C C . GLU A 1 197 ? -35.423 -1.937 8.151 1.00 79.44 197 GLU A C 1
ATOM 1566 O O . GLU A 1 197 ? -35.754 -2.125 9.326 1.00 79.44 197 GLU A O 1
ATOM 1571 N N . VAL A 1 198 ? -34.185 -1.574 7.811 1.00 78.88 198 VAL A N 1
ATOM 1572 C CA . VAL A 1 198 ? -33.123 -1.326 8.791 1.00 78.88 198 VAL A CA 1
ATOM 1573 C C . VAL A 1 198 ? -32.753 0.149 8.765 1.00 78.88 198 VAL A C 1
ATOM 1575 O O . VAL A 1 198 ? -32.285 0.669 7.758 1.00 78.88 198 VAL A O 1
ATOM 1578 N N . SER A 1 199 ? -32.923 0.813 9.906 1.00 80.19 199 SER A N 1
ATOM 1579 C CA . SER A 1 199 ? -32.472 2.186 10.134 1.00 80.19 199 SER A CA 1
ATOM 1580 C C . SER A 1 199 ? -31.437 2.215 11.252 1.00 80.19 199 SER A C 1
ATOM 1582 O O . SER A 1 199 ? -31.645 1.598 12.298 1.00 80.19 199 SER A O 1
ATOM 1584 N N . SER A 1 200 ? -30.362 2.976 11.078 1.00 75.81 200 SER A N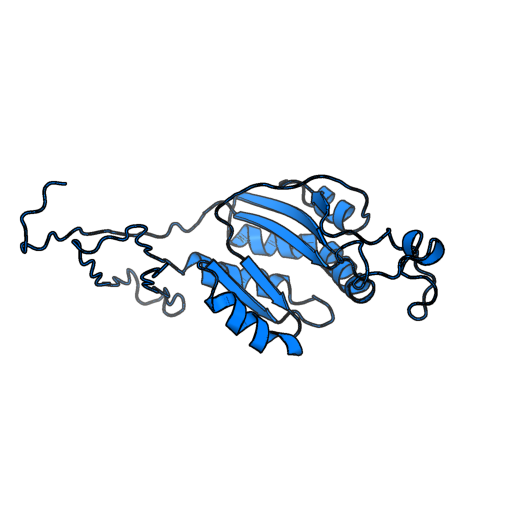 1
ATOM 1585 C CA . SER A 1 200 ? -29.347 3.186 12.114 1.00 75.81 200 SER A CA 1
ATOM 1586 C C . SER A 1 200 ? -29.286 4.649 12.542 1.00 75.81 200 SER A C 1
ATOM 1588 O O . SER A 1 200 ? -29.365 5.548 11.708 1.00 75.81 200 SER A O 1
ATOM 1590 N N . SER A 1 201 ? -29.053 4.887 13.830 1.00 76.62 201 SER A N 1
ATOM 1591 C CA . SER A 1 201 ? -28.741 6.209 14.380 1.00 76.62 201 SER A CA 1
ATOM 1592 C C . SER A 1 201 ? -27.430 6.150 15.153 1.00 76.62 201 SER A C 1
ATOM 1594 O O . SER A 1 201 ? -27.231 5.221 15.937 1.00 76.62 201 SER A O 1
ATOM 1596 N N . LEU A 1 202 ? -26.564 7.147 14.976 1.00 71.75 202 LEU A N 1
ATOM 1597 C CA . LEU A 1 202 ? -25.275 7.225 15.661 1.00 71.75 202 LEU A CA 1
ATOM 1598 C C . LEU A 1 202 ? -25.298 8.285 16.767 1.00 71.75 202 LEU A C 1
ATOM 1600 O O . LEU A 1 202 ? -25.731 9.414 16.546 1.00 71.75 202 LEU A O 1
ATOM 1604 N N . SER A 1 203 ? -24.752 7.942 17.935 1.00 74.12 203 SER A N 1
ATOM 1605 C CA . SER A 1 203 ? -24.443 8.894 19.005 1.00 74.12 203 SER A CA 1
ATOM 1606 C C . SER A 1 203 ? -22.964 8.803 19.383 1.00 74.12 203 SER A C 1
ATOM 1608 O O . SER A 1 203 ? -22.502 7.744 19.806 1.00 74.12 203 SER A O 1
ATOM 1610 N N . LEU A 1 204 ? -22.227 9.908 19.254 1.00 68.12 204 LEU A N 1
ATOM 1611 C CA . LEU A 1 204 ? -20.809 10.004 19.615 1.00 68.12 204 LEU A CA 1
ATOM 1612 C C . LEU A 1 204 ? -20.656 10.530 21.047 1.00 68.12 204 LEU A C 1
ATOM 1614 O O . LEU A 1 204 ? -21.117 11.626 21.361 1.00 68.12 204 LEU A O 1
ATOM 1618 N N . SER A 1 205 ? -19.963 9.781 21.904 1.00 64.56 205 SER A N 1
ATOM 1619 C CA . SER A 1 205 ? -19.526 10.255 23.221 1.00 64.56 205 SER A CA 1
ATOM 1620 C C . SER A 1 205 ? -18.016 10.497 23.210 1.00 64.56 205 SER A C 1
ATOM 1622 O O . SER A 1 205 ? -17.232 9.546 23.207 1.00 64.56 205 SER A O 1
ATOM 1624 N N . LEU A 1 206 ? -17.591 11.763 23.199 1.00 56.84 206 LEU A N 1
ATOM 1625 C CA . LEU A 1 206 ? -16.178 12.127 23.340 1.00 56.84 206 LEU A CA 1
ATOM 1626 C C . LEU A 1 206 ? -15.771 12.003 24.812 1.00 56.84 206 LEU A C 1
ATOM 1628 O O . LEU A 1 206 ? -16.286 12.719 25.665 1.00 56.84 206 LEU A O 1
ATOM 1632 N N . LEU A 1 207 ? -14.836 11.100 25.111 1.00 50.88 207 LEU A N 1
ATOM 1633 C CA . LEU A 1 207 ? -14.367 10.852 26.479 1.00 50.88 207 LEU A CA 1
ATOM 1634 C C . LEU A 1 207 ? -13.332 11.878 26.989 1.00 50.88 207 LEU A C 1
ATOM 1636 O O . LEU A 1 207 ? -12.982 11.795 28.158 1.00 50.88 207 LEU A O 1
ATOM 1640 N N . ASN A 1 208 ? -12.854 12.847 26.184 1.00 40.06 208 ASN A N 1
ATOM 1641 C CA . ASN A 1 208 ? -11.966 13.935 26.647 1.00 40.06 208 ASN A CA 1
ATOM 1642 C C . ASN A 1 208 ? -11.883 15.135 25.671 1.00 40.06 208 ASN A C 1
ATOM 1644 O O . ASN A 1 208 ? -11.641 14.955 24.479 1.00 40.06 208 ASN A O 1
ATOM 1648 N N . SER A 1 209 ? -11.982 16.371 26.191 1.00 36.59 209 SER A N 1
ATOM 1649 C CA . SER A 1 209 ? -11.960 17.643 25.425 1.00 36.59 209 SER A CA 1
ATOM 1650 C C . SER A 1 209 ? -10.611 18.046 24.802 1.00 36.59 209 SER A C 1
ATOM 1652 O O . SER A 1 209 ? -10.530 19.093 24.166 1.00 36.59 209 SER A O 1
ATOM 1654 N N . THR A 1 210 ? -9.540 17.263 24.955 1.00 34.31 210 THR A N 1
ATOM 1655 C CA . THR A 1 210 ? -8.221 17.564 24.355 1.00 34.31 210 THR A CA 1
ATOM 1656 C C . THR A 1 210 ? -7.955 16.819 23.044 1.00 34.31 210 THR A C 1
ATOM 1658 O O . THR A 1 210 ? -6.968 17.103 22.371 1.00 34.31 210 THR A O 1
ATOM 1661 N N . ALA A 1 211 ? -8.847 15.918 22.626 1.00 34.19 211 ALA A N 1
ATOM 1662 C CA . ALA A 1 211 ? -8.725 15.144 21.391 1.00 34.19 211 ALA A CA 1
ATOM 1663 C C . ALA A 1 211 ? -9.572 15.742 20.250 1.00 34.19 211 ALA A C 1
ATOM 1665 O O . ALA A 1 211 ? -10.364 15.053 19.617 1.00 34.19 211 ALA A O 1
ATOM 1666 N N . LEU A 1 212 ? -9.404 17.035 19.962 1.00 31.55 212 LEU A N 1
ATOM 1667 C CA . LEU A 1 212 ? -10.058 17.707 18.824 1.00 31.55 212 LEU A CA 1
ATOM 1668 C C . LEU A 1 212 ? -9.527 17.255 17.443 1.00 31.55 212 LEU A C 1
ATOM 1670 O O . LEU A 1 212 ? -10.059 17.681 16.425 1.00 31.55 212 LEU A O 1
ATOM 1674 N N . SER A 1 213 ? -8.504 16.390 17.385 1.00 30.92 213 SER A N 1
ATOM 1675 C CA . SER A 1 213 ? -7.884 15.946 16.123 1.00 30.92 213 SER A CA 1
ATOM 1676 C C . SER A 1 213 ? -8.344 14.569 15.622 1.00 30.92 213 SER A C 1
ATOM 1678 O O . SER A 1 213 ? -7.978 14.193 14.511 1.00 30.92 213 SER A O 1
ATOM 1680 N N . ALA A 1 214 ? -9.127 13.811 16.393 1.00 35.06 214 ALA A N 1
ATOM 1681 C CA . ALA A 1 214 ? -9.650 12.514 15.962 1.00 35.06 214 ALA A CA 1
ATOM 1682 C C . ALA A 1 214 ? -11.143 12.653 15.641 1.00 35.06 214 ALA A C 1
ATOM 1684 O O . ALA A 1 214 ? -12.007 12.228 16.406 1.00 35.06 214 ALA A O 1
ATOM 1685 N N . CYS A 1 215 ? -11.457 13.303 14.516 1.00 35.59 215 CYS A N 1
ATOM 1686 C CA . CYS A 1 215 ? -12.786 13.167 13.925 1.00 35.59 215 CYS A CA 1
ATOM 1687 C C . CYS A 1 215 ? -12.953 11.699 13.521 1.00 35.59 215 CYS A C 1
ATOM 1689 O O . CYS A 1 215 ? -12.368 11.264 12.531 1.00 35.59 215 CYS A O 1
ATOM 1691 N N . MET A 1 216 ? -13.710 10.930 14.308 1.00 39.47 216 MET A N 1
ATOM 1692 C CA . MET A 1 216 ? -14.214 9.643 13.844 1.00 39.47 216 MET A CA 1
ATOM 1693 C C . MET A 1 216 ? -15.188 9.922 12.700 1.00 39.47 216 MET A C 1
ATOM 1695 O O . MET A 1 216 ? -16.229 10.545 12.913 1.00 39.47 216 MET A O 1
ATOM 1699 N N . TYR A 1 217 ? -14.826 9.503 11.491 1.00 38.88 217 TYR A N 1
ATOM 1700 C CA . TYR A 1 217 ? -15.742 9.481 10.358 1.00 38.88 217 TYR A CA 1
ATOM 1701 C C . TYR A 1 217 ? -16.518 8.168 10.440 1.00 38.88 217 TYR A C 1
ATOM 1703 O O . TYR A 1 217 ? -15.938 7.087 10.339 1.00 38.88 217 TYR A O 1
ATOM 1711 N N . PHE A 1 218 ? -17.815 8.278 10.711 1.00 40.62 218 PHE A N 1
ATOM 1712 C CA . PHE A 1 218 ? -18.753 7.168 10.642 1.00 40.62 218 PHE A CA 1
ATOM 1713 C C . PHE A 1 218 ? -19.585 7.353 9.383 1.00 40.62 218 PHE A C 1
ATOM 1715 O O . PHE A 1 218 ? -20.380 8.291 9.310 1.00 40.62 218 PHE A O 1
ATOM 1722 N N . ASP A 1 219 ? -19.417 6.447 8.430 1.00 34.56 219 ASP A N 1
ATOM 1723 C CA . ASP A 1 219 ? -20.291 6.344 7.272 1.00 34.56 219 ASP A CA 1
ATOM 1724 C C . ASP A 1 219 ? -21.189 5.115 7.453 1.00 34.56 219 ASP A C 1
ATOM 1726 O O . ASP A 1 219 ? -20.730 4.018 7.780 1.00 34.56 219 ASP A O 1
ATOM 1730 N N . VAL A 1 220 ? -22.497 5.312 7.286 1.00 37.38 220 VAL A N 1
ATOM 1731 C CA . VAL A 1 220 ? -23.474 4.224 7.213 1.00 37.38 220 VAL A CA 1
ATOM 1732 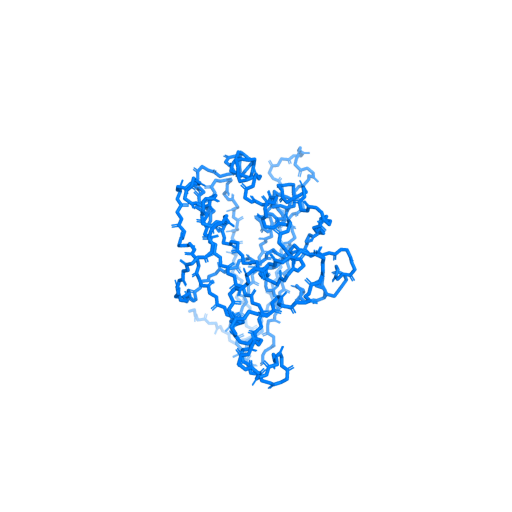C C . VAL A 1 220 ? -23.797 4.026 5.741 1.00 37.38 220 VAL A C 1
ATOM 1734 O O . VAL A 1 220 ? -24.489 4.846 5.139 1.00 37.38 220 VAL A O 1
ATOM 1737 N N . PHE A 1 221 ? -23.314 2.930 5.166 1.00 36.50 221 PHE A N 1
ATOM 1738 C CA . PHE A 1 221 ? -23.689 2.503 3.824 1.00 36.50 221 PHE A CA 1
ATOM 1739 C C . PHE A 1 221 ? -24.701 1.360 3.916 1.00 36.50 221 PHE A C 1
ATOM 1741 O O . PHE A 1 221 ? -24.393 0.291 4.444 1.00 36.50 221 PHE A O 1
ATOM 1748 N N . SER A 1 222 ? -25.900 1.556 3.359 1.00 29.97 222 SER A N 1
ATOM 1749 C CA . SER A 1 222 ? -26.717 0.420 2.929 1.00 29.97 222 SER A CA 1
ATOM 1750 C C . SER A 1 222 ? -26.131 -0.070 1.610 1.00 29.97 222 SER A C 1
ATOM 1752 O O . SER A 1 222 ? -26.190 0.642 0.604 1.00 29.97 222 SER A O 1
ATOM 1754 N N . SER A 1 223 ? -25.534 -1.257 1.600 1.00 29.56 223 SER A N 1
ATOM 1755 C CA . SER A 1 223 ? -25.156 -1.881 0.337 1.00 29.56 223 SER A CA 1
ATOM 1756 C C . SER A 1 223 ? -26.441 -2.342 -0.349 1.00 29.56 223 SER A C 1
ATOM 1758 O O . SER A 1 223 ? -27.037 -3.323 0.077 1.00 29.56 223 SER A O 1
ATOM 1760 N N . LEU A 1 224 ? -26.886 -1.597 -1.359 1.00 28.36 224 LEU A N 1
ATOM 1761 C CA . LEU A 1 224 ? -27.819 -2.096 -2.367 1.00 28.36 224 LEU A CA 1
ATOM 1762 C C . LEU A 1 224 ? -26.975 -2.925 -3.337 1.00 28.36 224 LEU A C 1
ATOM 1764 O O . LEU A 1 224 ? -26.091 -2.352 -3.982 1.00 28.36 224 LEU A O 1
ATOM 1768 N N . TYR A 1 225 ? -27.188 -4.237 -3.394 1.00 33.59 225 TYR A N 1
ATOM 1769 C CA . TYR A 1 225 ? -26.622 -5.083 -4.445 1.00 33.59 225 TYR A CA 1
ATOM 1770 C C . TYR A 1 225 ? -27.729 -5.640 -5.331 1.00 33.59 225 TYR A C 1
ATOM 1772 O O . TYR A 1 225 ? -28.786 -6.021 -4.805 1.00 33.59 225 TYR A O 1
#

Mean predicted aligned error: 10.11 Å

Nearest PDB structures (foldseek):
  4g1e-assembly1_B  TM=8.574E-01  e=2.310E-16  Homo sapiens
  9cza-assembly1_B  TM=8.839E-01  e=5.054E-15  Homo sapiens
  3vi3-assembly2_D  TM=8.680E-01  e=4.740E-15  Homo sapiens
  4um8-assembly2_D  TM=8.771E-01  e=5.390E-15  Homo sapiens
  8tcf-assembly1_B  TM=8.676E-01  e=7.607E-13  Homo sapiens

Radius of gyration: 22.06 Å; Cα contacts (8 Å, |Δi|>4): 292; chains: 1; bounding box: 66×35×56 Å

Sequence (225 aa):
MKIRPNDPLVVNFTFQSISDYPVDLYFLTDLSYTMSDDLETVSNMTNDIVLTMRNVTKKLQMGFGAFVDKPVFPFVVPTPQYLQNPCLNVGTKELHCDPPFLYKHILSLTDNFEEFREKTKVTRIAQVLTDKDISVIFAVDNKLHSLYTKLAAFLPSAAVGVLSASSTNIVDLLRDNYAKIANKAELMTTYESDYLEVSSSLSLSLLNSTALSACMYFDVFSSLY

pLDDT: mean 78.54, std 17.09, range [28.36, 94.81]

Foldseek 3Di:
DDDDAPDDDDDDDDDDFDQADADEAEAEEEPPPLCPLVLLLCLVCLVVLCVLVCVRHVHYWYFYKYAHADLDPPSFDPDPVCQQAVCVVPPDDPDRDHGHDGMAGQGDTDPPSVVVSVSSVDPDHHDDDDDDDDAEEAAEAPVCQVVVVVVQVVPPHYHYDHQDSNNNCVSVSCNVSVLLRSLEDEDEDPDDDPRDDDDDDDDDDDPDPVPPPRPRDYDYDHDDD

Solvent-accessible surface area (backbone atoms only — not comparable to full-atom values): 14356 Å² total; per-residue (Å²): 137,91,77,57,89,95,53,88,84,89,80,91,84,86,87,80,90,73,83,70,55,73,43,77,47,71,47,76,42,65,70,44,85,87,33,55,66,39,41,53,38,51,32,73,41,43,66,57,40,51,56,58,49,49,77,57,17,91,46,60,28,44,22,35,29,37,30,63,41,54,76,44,79,90,75,38,69,95,43,75,66,40,50,61,26,63,32,66,90,48,82,92,56,97,49,89,36,74,49,70,40,53,69,38,28,57,41,71,75,35,74,55,61,67,58,52,32,51,48,57,72,51,88,82,70,62,69,83,89,80,92,73,99,71,71,44,71,47,72,34,49,70,90,49,41,72,61,49,52,59,54,33,73,77,41,97,49,47,42,73,40,73,38,49,98,62,41,77,51,51,53,58,45,50,53,56,44,47,55,53,52,76,40,43,54,72,65,75,62,94,76,88,58,98,87,63,89,87,84,87,84,89,82,89,82,82,93,57,96,85,59,84,82,68,75,62,54,70,57,80,54,80,73,84,128

Secondary structure (DSSP, 8-state):
----TT------------S---EEEEEEEE-SGGGHHHHHHHHHTHHHHHHHHHTT-S-EEEEEEEE---SSTTTS---HHHHH-TTTT-SSS----PPP-S-EEEEEEES-HHHHHHHHHS-------------EEEEE-TTTHHHHHHHHTTSTTEEEEEPPTT-TTHHHHHHHHHHHHHT----------TT-----------S-TT-TT------------